Protein AF-A0A1Y1IM85-F1 (afdb_monomer_lite)

Structure (mmCIF, N/CA/C/O backbone):
data_AF-A0A1Y1IM85-F1
#
_entry.id   AF-A0A1Y1IM85-F1
#
loop_
_atom_site.group_PDB
_atom_site.id
_atom_site.type_symbol
_atom_site.label_atom_id
_atom_site.label_alt_id
_atom_site.label_comp_id
_atom_site.label_asym_id
_atom_site.label_entity_id
_atom_site.label_seq_id
_atom_site.pdbx_PDB_ins_code
_atom_site.Cartn_x
_atom_site.Cartn_y
_atom_site.Cartn_z
_atom_site.occupancy
_atom_site.B_iso_or_equiv
_atom_site.auth_seq_id
_atom_site.auth_comp_id
_atom_site.auth_asym_id
_atom_site.auth_atom_id
_atom_site.pdbx_PDB_model_num
ATOM 1 N N . MET A 1 1 ? -25.313 5.070 -5.204 1.00 42.84 1 MET A N 1
ATOM 2 C CA . MET A 1 1 ? -24.949 5.800 -6.437 1.00 42.84 1 MET A CA 1
ATOM 3 C C . MET A 1 1 ? -23.700 5.154 -7.010 1.00 42.84 1 MET A C 1
ATOM 5 O O . MET A 1 1 ? -22.659 5.187 -6.376 1.00 42.84 1 MET A O 1
ATOM 9 N N . SER A 1 2 ? -23.874 4.450 -8.128 1.00 48.97 2 SER A N 1
ATOM 10 C CA . SER A 1 2 ? -22.925 3.526 -8.758 1.00 48.97 2 SER A CA 1
ATOM 11 C C . SER A 1 2 ? -22.382 4.154 -10.032 1.00 48.97 2 SER A C 1
ATOM 13 O O . SER A 1 2 ? -23.129 4.255 -10.998 1.00 48.97 2 SER A O 1
ATOM 15 N N . TRP A 1 3 ? -21.125 4.589 -10.043 1.00 54.19 3 TRP A N 1
ATOM 16 C CA . TRP A 1 3 ? -20.459 5.080 -11.250 1.00 54.19 3 TRP A CA 1
ATOM 17 C C . TRP A 1 3 ? -18.999 4.626 -11.214 1.00 54.19 3 TRP A C 1
ATOM 19 O O . TRP A 1 3 ? -18.197 5.241 -10.533 1.00 54.19 3 TRP A O 1
ATOM 29 N N . PHE A 1 4 ? -18.698 3.495 -11.860 1.00 58.47 4 PHE A N 1
ATOM 30 C CA . PHE A 1 4 ? -17.568 3.286 -12.786 1.00 58.47 4 PHE A CA 1
ATOM 31 C C . PHE A 1 4 ? -17.537 1.817 -13.249 1.00 58.47 4 PHE A C 1
ATOM 33 O O . PHE A 1 4 ? -16.656 1.029 -12.924 1.00 58.47 4 PHE A O 1
ATOM 40 N N . LEU A 1 5 ? -18.526 1.458 -14.070 1.00 51.34 5 LEU A N 1
ATOM 41 C CA . LEU A 1 5 ? -18.443 0.325 -14.989 1.00 51.34 5 LEU A CA 1
ATOM 42 C C . LEU A 1 5 ? -17.774 0.820 -16.279 1.00 51.34 5 LEU A C 1
ATOM 44 O O . LEU A 1 5 ? -18.424 1.433 -17.125 1.00 51.34 5 LEU A O 1
ATOM 48 N N . ARG A 1 6 ? -16.474 0.558 -16.451 1.00 54.66 6 ARG A N 1
ATOM 49 C CA . ARG A 1 6 ? -15.808 0.662 -17.760 1.00 54.66 6 ARG A CA 1
ATOM 50 C C . ARG A 1 6 ? -15.185 -0.675 -18.157 1.00 54.66 6 ARG A C 1
ATOM 52 O O . ARG A 1 6 ? -14.112 -1.052 -17.710 1.00 54.66 6 ARG A O 1
ATOM 59 N N . LYS A 1 7 ? -15.972 -1.368 -18.984 1.00 48.50 7 LYS A N 1
ATOM 60 C CA . LYS A 1 7 ? -15.653 -2.260 -20.109 1.00 48.50 7 LYS A CA 1
ATOM 61 C C . LYS A 1 7 ? -14.217 -2.803 -20.183 1.00 48.50 7 LYS A C 1
ATOM 63 O O . LYS A 1 7 ? -13.293 -2.091 -20.563 1.00 48.50 7 LYS A O 1
ATOM 68 N N . LYS A 1 8 ? -14.101 -4.117 -19.955 1.00 50.12 8 LYS A N 1
ATOM 69 C CA . LYS A 1 8 ? -13.062 -4.976 -20.537 1.00 50.12 8 LYS A CA 1
ATOM 70 C C . LYS A 1 8 ? -13.237 -4.988 -22.056 1.00 50.12 8 LYS A C 1
ATOM 72 O O . LYS A 1 8 ? -14.301 -5.357 -22.543 1.00 50.12 8 LYS A O 1
ATOM 77 N N . THR A 1 9 ? -12.206 -4.582 -22.779 1.00 56.19 9 THR A N 1
ATOM 78 C CA . THR A 1 9 ? -12.022 -4.927 -24.188 1.00 56.19 9 THR A CA 1
ATOM 79 C C . THR A 1 9 ? -11.041 -6.084 -24.256 1.00 56.19 9 THR A C 1
ATOM 81 O O . THR A 1 9 ? -9.898 -5.958 -23.813 1.00 56.19 9 THR A O 1
ATOM 84 N N . ASP A 1 10 ? -11.518 -7.200 -24.790 1.00 51.81 10 ASP A N 1
ATOM 85 C CA . ASP A 1 10 ? -10.715 -8.335 -25.213 1.00 51.81 10 ASP A CA 1
ATOM 86 C C . ASP A 1 10 ? -9.750 -7.894 -26.321 1.00 51.81 10 ASP A C 1
ATOM 88 O O . ASP A 1 10 ? -10.174 -7.515 -27.412 1.00 51.81 10 ASP A O 1
ATOM 92 N N . CYS A 1 11 ? -8.445 -7.950 -26.055 1.00 44.31 11 CYS A N 1
ATOM 93 C CA . CYS A 1 11 ? -7.434 -7.926 -27.108 1.00 44.31 11 CYS A CA 1
ATOM 94 C C . CYS A 1 11 ? -6.998 -9.364 -27.376 1.00 44.31 11 CYS A C 1
ATOM 96 O O . CYS A 1 11 ? -6.128 -9.920 -26.704 1.00 44.31 11 CYS A O 1
ATOM 98 N N . SER A 1 12 ? -7.673 -9.957 -28.357 1.00 52.78 12 SER A N 1
ATOM 99 C CA . SER A 1 12 ? -7.358 -11.249 -28.945 1.00 52.78 12 SER A CA 1
ATOM 100 C C . SER A 1 12 ? -5.924 -11.325 -29.461 1.00 52.78 12 SER A C 1
ATOM 102 O O . SER A 1 12 ? -5.396 -10.414 -30.097 1.00 52.78 12 SER A O 1
ATOM 104 N N . ARG A 1 13 ? -5.347 -12.500 -29.208 1.00 51.59 13 ARG A N 1
ATOM 105 C CA . ARG A 1 13 ? -4.209 -13.104 -29.897 1.00 51.59 13 ARG A CA 1
ATOM 106 C C . ARG A 1 13 ? -4.278 -12.889 -31.410 1.00 51.59 13 ARG A C 1
ATOM 108 O O . ARG A 1 13 ? -5.206 -13.377 -32.043 1.00 51.59 13 ARG A O 1
ATOM 115 N N . THR A 1 14 ? -3.203 -12.354 -31.976 1.00 54.53 14 THR A N 1
ATOM 116 C CA . THR A 1 14 ? -2.736 -12.782 -33.301 1.00 54.53 14 THR A CA 1
ATOM 117 C C . THR A 1 14 ? -1.227 -12.588 -33.360 1.00 54.53 14 THR A C 1
ATOM 119 O O . THR A 1 14 ? -0.731 -11.467 -33.427 1.00 54.53 14 THR A O 1
ATOM 122 N N . LEU A 1 15 ? -0.501 -13.698 -33.241 1.00 60.44 15 LEU A N 1
ATOM 123 C CA . LEU A 1 15 ? 0.917 -13.780 -33.576 1.00 60.44 15 LEU A CA 1
ATOM 124 C C . LEU A 1 15 ? 1.047 -13.656 -35.104 1.00 60.44 15 LEU A C 1
ATOM 126 O O . LEU A 1 15 ? 0.252 -14.286 -35.806 1.00 60.44 15 LEU A O 1
ATOM 130 N N . PRO A 1 16 ? 2.014 -12.896 -35.640 1.00 64.81 16 PRO A N 1
ATOM 131 C CA . PRO A 1 16 ? 2.326 -12.971 -37.059 1.00 64.81 16 PRO A CA 1
ATOM 132 C C . PRO A 1 16 ? 2.997 -14.322 -37.374 1.00 64.81 16 PRO A C 1
ATOM 134 O O . PRO A 1 16 ? 3.794 -14.809 -36.565 1.00 64.81 16 PRO A O 1
ATOM 137 N N . PRO A 1 17 ? 2.688 -14.948 -38.522 1.00 56.56 17 PRO A N 1
ATOM 138 C CA . PRO A 1 17 ? 3.370 -16.157 -38.951 1.00 56.56 17 PRO A CA 1
ATOM 139 C C . PRO A 1 17 ? 4.831 -15.863 -39.303 1.00 56.56 17 PRO A C 1
ATOM 141 O O . PRO A 1 17 ? 5.173 -14.792 -39.809 1.00 56.56 17 PRO A O 1
ATOM 144 N N . ALA A 1 18 ? 5.674 -16.855 -39.025 1.00 49.91 18 ALA A N 1
ATOM 145 C CA . ALA A 1 18 ? 7.064 -16.924 -39.435 1.00 49.91 18 ALA A CA 1
ATOM 146 C C . ALA A 1 18 ? 7.181 -16.708 -40.950 1.00 49.91 18 ALA A C 1
ATOM 148 O O . ALA A 1 18 ? 6.586 -17.445 -41.738 1.00 49.91 18 ALA A O 1
ATOM 149 N N . SER A 1 19 ? 7.941 -15.688 -41.349 1.00 42.47 19 SER A N 1
ATOM 150 C CA . SER A 1 19 ? 8.352 -15.516 -42.735 1.00 42.47 19 SER A CA 1
ATOM 151 C C . SER A 1 19 ? 9.393 -16.579 -43.060 1.00 42.47 19 SER A C 1
ATOM 153 O O . SER A 1 19 ? 10.506 -16.559 -42.539 1.00 42.47 19 SER A O 1
ATOM 155 N N . SER A 1 20 ? 8.972 -17.503 -43.907 1.00 49.53 20 SER A N 1
ATOM 156 C CA . SER A 1 20 ? 9.768 -18.450 -44.669 1.00 49.53 20 SER A CA 1
ATOM 157 C C . SER A 1 20 ? 10.981 -17.800 -45.337 1.00 49.53 20 SER A C 1
ATOM 159 O O . SER A 1 20 ? 10.848 -16.799 -46.044 1.00 49.53 20 SER A O 1
ATOM 161 N N . ASP A 1 21 ? 12.134 -18.429 -45.135 1.00 50.25 21 ASP A N 1
ATOM 162 C CA . ASP A 1 21 ? 13.359 -18.240 -45.903 1.00 50.25 21 ASP A CA 1
ATOM 163 C C . ASP A 1 21 ? 13.101 -18.401 -47.413 1.00 50.25 21 ASP A C 1
ATOM 165 O O . ASP A 1 21 ? 12.400 -19.336 -47.815 1.00 50.25 21 ASP A O 1
ATOM 169 N N . PRO A 1 22 ? 13.682 -17.557 -48.280 1.00 61.69 22 PRO A N 1
ATOM 170 C CA . PRO A 1 22 ? 13.814 -17.878 -49.692 1.00 61.69 22 PRO A CA 1
ATOM 171 C C . PRO A 1 22 ? 15.100 -18.691 -49.937 1.00 61.69 22 PRO A C 1
ATOM 173 O O . PRO A 1 22 ? 16.195 -18.173 -49.706 1.00 61.69 22 PRO A O 1
ATOM 176 N N . PRO A 1 23 ? 15.027 -19.920 -50.481 1.00 56.72 23 PRO A N 1
ATOM 177 C CA . PRO A 1 23 ? 16.152 -20.519 -51.172 1.00 56.72 23 PRO A CA 1
ATOM 178 C C . PRO A 1 23 ? 16.107 -20.019 -52.619 1.00 56.72 23 PRO A C 1
ATOM 180 O O . PRO A 1 23 ? 15.366 -20.543 -53.445 1.00 56.72 23 PRO A O 1
ATOM 183 N N . CYS A 1 24 ? 16.874 -18.978 -52.928 1.00 43.56 24 CYS A N 1
ATOM 184 C CA . CYS A 1 24 ? 17.134 -18.597 -54.315 1.00 43.56 24 CYS A CA 1
ATOM 185 C C . CYS A 1 24 ? 18.606 -18.836 -54.630 1.00 43.56 24 CYS A C 1
ATOM 187 O O . CYS A 1 24 ? 19.400 -17.907 -54.769 1.00 43.56 24 CYS A O 1
ATOM 189 N N . ASP A 1 25 ? 18.930 -20.119 -54.787 1.00 49.38 25 ASP A N 1
ATOM 190 C CA . ASP A 1 25 ? 19.890 -20.542 -55.796 1.00 49.38 25 ASP A CA 1
ATOM 191 C C . ASP A 1 25 ? 19.390 -20.026 -57.151 1.00 49.38 25 ASP A C 1
ATOM 193 O O . ASP A 1 25 ? 18.432 -20.523 -57.740 1.00 49.38 25 ASP A O 1
ATOM 197 N N . SER A 1 26 ? 20.012 -18.966 -57.643 1.00 49.47 26 SER A N 1
ATOM 198 C CA . SER A 1 26 ? 19.919 -18.570 -59.043 1.00 49.47 26 SER A CA 1
ATOM 199 C C . SER A 1 26 ? 21.335 -18.369 -59.530 1.00 49.47 26 SER A C 1
ATOM 201 O O . SER A 1 26 ? 21.894 -17.274 -59.511 1.00 49.47 26 SER A O 1
ATOM 203 N N . ALA A 1 27 ? 21.923 -19.503 -59.908 1.00 49.72 27 ALA A N 1
ATOM 204 C CA . ALA A 1 27 ? 23.104 -19.571 -60.738 1.00 49.72 27 ALA A CA 1
ATOM 205 C C . ALA A 1 27 ? 22.927 -18.615 -61.925 1.00 49.72 27 ALA A C 1
ATOM 207 O O . ALA A 1 27 ? 21.989 -18.744 -62.715 1.00 49.72 27 ALA A O 1
ATOM 208 N N . ALA A 1 28 ? 23.819 -17.634 -62.022 1.00 53.06 28 ALA A N 1
ATOM 209 C CA . ALA A 1 28 ? 23.912 -16.784 -63.193 1.00 53.06 28 ALA A CA 1
ATOM 210 C C . ALA A 1 28 ? 24.182 -17.666 -64.430 1.00 53.06 28 ALA A C 1
ATOM 212 O O . ALA A 1 28 ? 25.053 -18.540 -64.369 1.00 53.06 28 ALA A O 1
ATOM 213 N N . PRO A 1 29 ? 23.464 -17.473 -65.549 1.00 58.28 29 PRO A N 1
ATOM 214 C CA . PRO A 1 29 ? 23.736 -18.212 -66.769 1.00 58.28 29 PRO A CA 1
ATOM 215 C C . PRO A 1 29 ? 25.118 -17.826 -67.307 1.00 58.28 29 PRO A C 1
ATOM 217 O O . PRO A 1 29 ? 25.398 -16.662 -67.596 1.00 58.28 29 PRO A O 1
ATOM 220 N N . ILE A 1 30 ? 25.981 -18.833 -67.431 1.00 63.72 30 ILE A N 1
ATOM 221 C CA . ILE A 1 30 ? 27.244 -18.779 -68.168 1.00 63.72 30 ILE A CA 1
ATOM 222 C C . ILE A 1 30 ? 26.912 -18.384 -69.620 1.00 63.72 30 ILE A C 1
ATOM 224 O O . ILE A 1 30 ? 26.096 -19.069 -70.245 1.00 63.72 30 ILE A O 1
ATOM 228 N N . PRO A 1 31 ? 27.493 -17.310 -70.184 1.00 67.25 31 PRO A N 1
ATOM 229 C CA . PRO A 1 31 ? 27.285 -16.989 -71.590 1.00 67.25 31 PRO A CA 1
ATOM 230 C C . PRO A 1 31 ? 27.950 -18.056 -72.484 1.00 67.25 31 PRO A C 1
ATOM 232 O O . PRO A 1 31 ? 29.047 -18.522 -72.165 1.00 67.25 31 PRO A O 1
ATOM 235 N N . PRO A 1 32 ? 27.319 -18.460 -73.603 1.00 70.94 32 PRO A N 1
ATOM 236 C CA . PRO A 1 32 ? 27.896 -19.435 -74.524 1.00 70.94 32 PRO A CA 1
ATOM 237 C C . PRO A 1 32 ? 29.140 -18.866 -75.232 1.00 70.94 32 PRO A C 1
ATOM 239 O O . PRO A 1 32 ? 29.212 -17.658 -75.473 1.00 70.94 32 PRO A O 1
ATOM 242 N N . PRO A 1 33 ? 30.112 -19.712 -75.623 1.00 52.12 33 PRO A N 1
ATOM 243 C CA . PRO A 1 33 ? 31.226 -19.273 -76.450 1.00 52.12 33 PRO A CA 1
ATOM 244 C C . PRO A 1 33 ? 30.705 -18.904 -77.843 1.00 52.12 33 PRO A C 1
ATOM 246 O O . PRO A 1 33 ? 30.133 -19.735 -78.551 1.00 52.12 33 PRO A O 1
ATOM 249 N N . LEU A 1 34 ? 30.912 -17.652 -78.251 1.00 45.09 34 LEU A N 1
ATOM 250 C CA . LEU A 1 34 ? 30.695 -17.222 -79.628 1.00 45.09 34 LEU A CA 1
ATOM 251 C C . LEU A 1 34 ? 31.723 -17.918 -80.531 1.00 45.09 34 LEU A C 1
ATOM 253 O O . LEU A 1 34 ? 32.867 -17.488 -80.656 1.00 45.09 34 LEU A O 1
ATOM 257 N N . SER A 1 35 ? 31.293 -19.012 -81.158 1.00 53.62 35 SER A N 1
ATOM 258 C CA . SER A 1 35 ? 31.874 -19.520 -82.398 1.00 53.62 35 SER A CA 1
ATOM 259 C C . SER A 1 35 ? 31.542 -18.526 -83.507 1.00 53.62 35 SER A C 1
ATOM 261 O O . SER A 1 35 ? 30.410 -18.488 -83.986 1.00 53.62 35 SER A O 1
ATOM 263 N N . ILE A 1 36 ? 32.517 -17.710 -83.904 1.00 47.03 36 ILE A N 1
ATOM 264 C CA . ILE A 1 36 ? 32.443 -16.938 -85.144 1.00 47.03 36 ILE A CA 1
ATOM 265 C C . ILE A 1 36 ? 33.391 -17.596 -86.138 1.00 47.03 36 ILE A C 1
ATOM 267 O O . ILE A 1 36 ? 34.598 -17.701 -85.928 1.00 47.03 36 ILE A O 1
ATOM 271 N N . GLN A 1 37 ? 32.758 -18.102 -87.190 1.00 45.25 37 GLN A N 1
ATOM 272 C CA . GLN A 1 37 ? 33.338 -18.715 -88.369 1.00 45.25 37 GLN A CA 1
ATOM 273 C C . GLN A 1 37 ? 34.416 -17.823 -88.983 1.00 45.25 37 GLN A C 1
ATOM 275 O O . GLN A 1 37 ? 34.209 -16.630 -89.191 1.00 45.25 37 GLN A O 1
ATOM 280 N N . ALA A 1 38 ? 35.543 -18.443 -89.324 1.00 53.88 38 ALA A N 1
ATOM 281 C CA . ALA A 1 38 ? 36.524 -17.882 -90.234 1.00 53.88 38 ALA A CA 1
ATOM 282 C C . ALA A 1 38 ? 35.911 -17.759 -91.645 1.00 53.88 38 ALA A C 1
ATOM 284 O O . ALA A 1 38 ? 35.522 -18.785 -92.213 1.00 53.88 38 ALA A O 1
ATOM 285 N N . PRO A 1 39 ? 35.853 -16.560 -92.249 1.00 50.69 39 PRO A N 1
ATOM 286 C CA . PRO A 1 39 ? 35.683 -16.427 -93.684 1.00 50.69 39 PRO A CA 1
ATOM 287 C C . PRO A 1 39 ? 37.040 -16.677 -94.343 1.00 50.69 39 PRO A C 1
ATOM 289 O O . PRO A 1 39 ? 38.013 -15.953 -94.133 1.00 50.69 39 PRO A O 1
ATOM 292 N N . SER A 1 40 ? 37.096 -17.750 -95.121 1.00 56.03 40 SER A N 1
ATOM 293 C CA . SER A 1 40 ? 38.171 -18.034 -96.059 1.00 56.03 40 SER A CA 1
ATOM 294 C C . SER A 1 40 ? 37.855 -17.316 -97.368 1.00 56.03 40 SER A C 1
ATOM 296 O O . SER A 1 40 ? 37.069 -17.808 -98.168 1.00 56.03 40 SER A O 1
ATOM 298 N N . GLU A 1 41 ? 38.483 -16.164 -97.595 1.00 48.81 41 GLU A N 1
ATOM 299 C CA . GLU A 1 41 ? 38.607 -15.581 -98.932 1.00 48.81 41 GLU A CA 1
ATOM 300 C C . GLU A 1 41 ? 40.067 -15.174 -99.187 1.00 48.81 41 GLU A C 1
ATOM 302 O O . GLU A 1 41 ? 40.696 -14.541 -98.333 1.00 48.81 41 GLU A O 1
ATOM 307 N N . PRO A 1 42 ? 40.647 -15.555 -100.340 1.00 51.06 42 PRO A N 1
ATOM 308 C CA . PRO A 1 42 ? 42.006 -15.190 -100.700 1.00 51.06 42 PRO A CA 1
ATOM 309 C C . PRO A 1 42 ? 42.023 -13.744 -101.204 1.00 51.06 42 PRO A C 1
ATOM 311 O O . PRO A 1 42 ? 41.688 -13.470 -102.355 1.00 51.06 42 PRO A O 1
ATOM 314 N N . ILE A 1 43 ? 42.439 -12.808 -100.350 1.00 48.19 43 ILE A N 1
ATOM 315 C CA . ILE A 1 43 ? 42.716 -11.441 -100.795 1.00 48.19 43 ILE A CA 1
ATOM 316 C C . ILE A 1 43 ? 44.022 -11.451 -101.589 1.00 48.19 43 ILE A C 1
ATOM 318 O O . ILE A 1 43 ? 45.114 -11.713 -101.087 1.00 48.19 43 ILE A O 1
ATOM 322 N N . THR A 1 44 ? 43.853 -11.174 -102.873 1.00 47.56 44 THR A N 1
ATOM 323 C CA . THR A 1 44 ? 44.865 -10.922 -103.887 1.00 47.56 44 THR A CA 1
ATOM 324 C C . THR A 1 44 ? 45.894 -9.882 -103.440 1.00 47.56 44 THR A C 1
ATOM 326 O O . THR A 1 44 ? 45.559 -8.730 -103.172 1.00 47.56 44 THR A O 1
ATOM 329 N N . LEU A 1 45 ? 47.164 -10.292 -103.447 1.00 52.12 45 LEU A N 1
ATOM 330 C CA . LEU A 1 45 ? 48.345 -9.430 -103.457 1.00 52.12 45 LEU A CA 1
ATOM 331 C C . LEU A 1 45 ? 48.336 -8.564 -104.726 1.00 52.12 45 LEU A C 1
ATOM 333 O O . LEU A 1 45 ? 48.763 -9.002 -105.792 1.00 52.12 45 LEU A O 1
ATOM 337 N N . ALA A 1 46 ? 47.864 -7.328 -104.609 1.00 49.34 46 ALA A N 1
ATOM 338 C CA . ALA A 1 46 ? 48.102 -6.285 -105.597 1.00 49.34 46 ALA A CA 1
ATOM 339 C C . ALA A 1 46 ? 48.206 -4.926 -104.892 1.00 49.34 46 ALA A C 1
ATOM 341 O O . ALA A 1 46 ? 47.371 -4.589 -104.061 1.00 49.34 46 ALA A O 1
ATOM 342 N N . ASN A 1 47 ? 49.225 -4.153 -105.276 1.00 52.47 47 ASN A N 1
ATOM 343 C CA . ASN A 1 47 ? 49.519 -2.768 -104.881 1.00 52.47 47 ASN A CA 1
ATOM 344 C C . ASN A 1 47 ? 50.267 -2.532 -103.561 1.00 52.47 47 ASN A C 1
ATOM 346 O O . ASN A 1 47 ? 49.820 -1.812 -102.677 1.00 52.47 47 ASN A O 1
ATOM 350 N N . ALA A 1 48 ? 51.520 -2.989 -103.519 1.00 50.28 48 ALA A N 1
ATOM 351 C CA . ALA A 1 48 ? 52.565 -2.283 -102.784 1.00 50.28 48 ALA A CA 1
ATOM 352 C C . ALA A 1 48 ? 53.134 -1.165 -103.675 1.00 50.28 48 ALA A C 1
ATOM 354 O O . ALA A 1 48 ? 53.973 -1.443 -104.532 1.00 50.28 48 ALA A O 1
ATOM 355 N N . ARG A 1 49 ? 52.639 0.071 -103.504 1.00 54.62 49 ARG A N 1
ATOM 356 C CA . ARG A 1 49 ? 53.310 1.349 -103.845 1.00 54.62 49 ARG A CA 1
ATOM 357 C C . ARG A 1 49 ? 52.423 2.550 -103.452 1.00 54.62 49 ARG A C 1
ATOM 359 O O . ARG A 1 49 ? 51.899 3.253 -104.306 1.00 54.62 49 ARG A O 1
ATOM 366 N N . SER A 1 50 ? 52.299 2.812 -102.152 1.00 50.44 50 SER A N 1
ATOM 367 C CA . SER A 1 50 ? 52.087 4.165 -101.609 1.00 50.44 50 SER A CA 1
ATOM 368 C C . SER A 1 50 ? 52.927 4.276 -100.329 1.00 50.44 50 SER A C 1
ATOM 370 O O . SER A 1 50 ? 52.924 3.391 -99.485 1.00 50.44 50 SER A O 1
ATOM 372 N N . CYS A 1 51 ? 53.993 5.066 -100.414 1.00 47.91 51 CYS A N 1
ATOM 373 C CA . CYS A 1 51 ? 54.128 6.371 -99.767 1.00 47.91 51 CYS A CA 1
ATOM 374 C C . CYS A 1 51 ? 54.415 6.246 -98.260 1.00 47.91 51 CYS A C 1
ATOM 376 O O . CYS A 1 51 ? 53.533 5.989 -97.452 1.00 47.91 51 CYS A O 1
ATOM 378 N N . ALA A 1 52 ? 55.680 6.446 -97.880 1.00 50.50 52 ALA A N 1
ATOM 379 C CA . ALA A 1 52 ? 56.167 6.347 -96.501 1.00 50.50 52 ALA A CA 1
ATOM 380 C C . ALA A 1 52 ? 55.496 7.334 -95.513 1.00 50.50 52 ALA A C 1
ATOM 382 O O . ALA A 1 52 ? 55.662 7.181 -94.306 1.00 50.50 52 ALA A O 1
ATOM 383 N N . CYS A 1 53 ? 54.709 8.301 -95.998 1.00 50.16 53 CYS A N 1
ATOM 384 C CA . CYS A 1 53 ? 54.082 9.351 -95.192 1.00 50.16 53 CYS A CA 1
ATOM 385 C C . CYS A 1 53 ? 52.763 8.941 -94.502 1.00 50.16 53 CYS A C 1
ATOM 387 O O . CYS A 1 53 ? 52.441 9.513 -93.465 1.00 50.16 53 CYS A O 1
ATOM 389 N N . ASP A 1 54 ? 52.029 7.937 -94.997 1.00 50.81 54 ASP A N 1
ATOM 390 C CA . ASP A 1 54 ? 50.767 7.496 -94.362 1.00 50.81 54 ASP A CA 1
ATOM 391 C C . ASP A 1 54 ? 51.027 6.671 -93.083 1.00 50.81 54 ASP A C 1
ATOM 393 O O . ASP A 1 54 ? 50.287 6.745 -92.103 1.00 50.81 54 ASP A O 1
ATOM 397 N N . SER A 1 55 ? 52.170 5.978 -93.034 1.00 56.91 55 SER A N 1
ATOM 398 C CA . SER A 1 55 ? 52.589 5.165 -91.884 1.00 56.91 55 SER A CA 1
ATOM 399 C C . SER A 1 55 ? 52.983 5.973 -90.638 1.00 56.91 55 SER A C 1
ATOM 401 O O . SER A 1 55 ? 53.017 5.429 -89.536 1.00 56.91 55 SER A O 1
ATOM 403 N N . GLU A 1 56 ? 53.288 7.266 -90.782 1.00 57.75 56 GLU A N 1
ATOM 404 C CA . GLU A 1 56 ? 53.611 8.151 -89.653 1.00 57.75 56 GLU A CA 1
ATOM 405 C C . GLU A 1 56 ? 52.344 8.743 -89.017 1.00 57.75 56 GLU A C 1
ATOM 407 O O . GLU A 1 56 ? 52.266 8.856 -87.793 1.00 57.75 56 GLU A O 1
ATOM 412 N N . ALA A 1 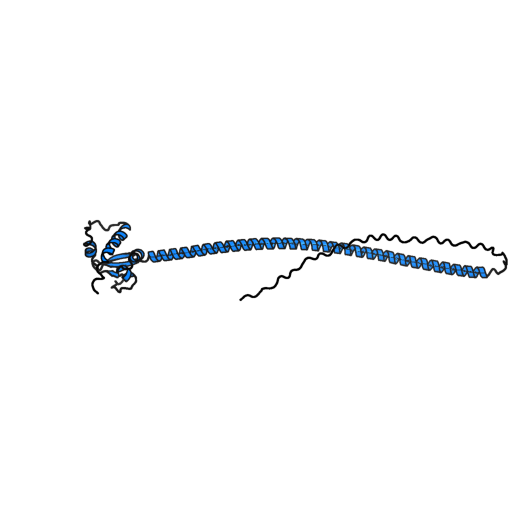57 ? 51.322 9.050 -89.823 1.00 62.44 57 ALA A N 1
ATOM 413 C CA . ALA A 1 57 ? 50.036 9.556 -89.343 1.00 62.44 57 ALA A CA 1
ATOM 414 C C . ALA A 1 57 ? 49.218 8.477 -88.609 1.00 62.44 57 ALA A C 1
ATOM 416 O O . ALA A 1 57 ? 48.636 8.765 -87.562 1.00 62.44 57 ALA A O 1
ATOM 417 N N . GLU A 1 58 ? 49.222 7.232 -89.100 1.00 65.62 58 GLU A N 1
ATOM 418 C CA . GLU A 1 58 ? 48.584 6.092 -88.422 1.00 65.62 58 GLU A CA 1
ATOM 419 C C . GLU A 1 58 ? 49.277 5.762 -87.092 1.00 65.62 58 GLU A C 1
ATOM 421 O O . GLU A 1 58 ? 48.609 5.624 -86.067 1.00 65.62 58 GLU A O 1
ATOM 426 N N . ARG A 1 59 ? 50.619 5.766 -87.052 1.00 65.88 59 ARG A N 1
ATOM 427 C CA . ARG A 1 59 ? 51.381 5.606 -85.799 1.00 65.88 59 ARG A CA 1
ATOM 428 C C . ARG A 1 59 ? 51.097 6.727 -84.797 1.00 65.88 59 ARG A C 1
ATOM 430 O O . ARG A 1 59 ? 50.941 6.447 -83.612 1.00 65.88 59 ARG A O 1
ATOM 437 N N . ALA A 1 60 ? 50.971 7.974 -85.254 1.00 71.62 60 ALA A N 1
ATOM 438 C CA . ALA A 1 60 ? 50.604 9.100 -84.395 1.00 71.62 60 ALA A CA 1
ATOM 439 C C . ALA A 1 60 ? 49.151 9.013 -83.879 1.00 71.62 60 ALA A C 1
ATOM 441 O O . ALA A 1 60 ? 48.860 9.478 -82.775 1.00 71.62 60 ALA A O 1
ATOM 442 N N . GLY A 1 61 ? 48.232 8.426 -84.654 1.00 74.88 61 GLY A N 1
ATOM 443 C CA . GLY A 1 61 ? 46.863 8.122 -84.225 1.00 74.88 61 GLY A CA 1
ATOM 444 C C . GLY A 1 61 ? 46.823 7.035 -83.151 1.00 74.88 61 GLY A C 1
ATOM 445 O O . GLY A 1 61 ? 46.229 7.236 -82.092 1.00 74.88 61 GLY A O 1
ATOM 446 N N . GLU A 1 62 ? 47.540 5.933 -83.374 1.00 80.44 62 GLU A N 1
ATOM 447 C CA . GLU A 1 62 ? 47.669 4.848 -82.401 1.00 80.44 62 GLU A CA 1
ATOM 448 C C . GLU A 1 62 ? 48.356 5.288 -81.105 1.00 80.44 62 GLU A C 1
ATOM 450 O O . GLU A 1 62 ? 47.996 4.825 -80.025 1.00 80.44 62 GLU A O 1
ATOM 455 N N . GLU A 1 63 ? 49.365 6.160 -81.175 1.00 82.44 63 GLU A N 1
ATOM 456 C CA . GLU A 1 63 ? 50.010 6.696 -79.975 1.00 82.44 63 GLU A CA 1
ATOM 457 C C . GLU A 1 63 ? 49.046 7.550 -79.149 1.00 82.44 63 GLU A C 1
ATOM 459 O O . GLU A 1 63 ? 48.998 7.381 -77.931 1.00 82.44 63 GLU A O 1
ATOM 464 N N . LYS A 1 64 ? 48.221 8.387 -79.793 1.00 85.94 64 LYS A N 1
ATOM 465 C CA . LYS A 1 64 ? 47.181 9.178 -79.111 1.00 85.94 64 LYS A CA 1
ATOM 466 C C . LYS A 1 64 ? 46.110 8.299 -78.471 1.00 85.94 64 LYS A C 1
ATOM 468 O O . LYS A 1 64 ? 45.658 8.582 -77.361 1.00 85.94 64 LYS A O 1
ATOM 473 N N . GLU A 1 65 ? 45.722 7.221 -79.142 1.00 90.12 65 GLU A N 1
ATOM 474 C CA . GLU A 1 65 ? 44.780 6.245 -78.598 1.00 90.12 65 GLU A CA 1
ATOM 475 C C . GLU A 1 65 ? 45.389 5.485 -77.412 1.00 90.12 65 GLU A C 1
ATOM 477 O O . GLU A 1 65 ? 44.766 5.375 -76.356 1.00 90.12 65 GLU A O 1
ATOM 482 N N . LYS A 1 66 ? 46.652 5.054 -77.518 1.00 89.88 66 LYS A N 1
ATOM 483 C CA . LYS A 1 66 ? 47.392 4.415 -76.417 1.00 89.88 66 LYS A CA 1
ATOM 484 C C . LYS A 1 66 ? 47.545 5.356 -75.220 1.00 89.88 66 LYS A C 1
ATOM 486 O O . LYS A 1 66 ? 47.413 4.899 -74.084 1.00 89.88 66 LYS A O 1
ATOM 491 N N . THR A 1 67 ? 47.792 6.651 -75.430 1.00 90.88 67 THR A N 1
ATOM 492 C CA . THR A 1 67 ? 47.839 7.630 -74.331 1.00 90.88 67 THR A CA 1
ATOM 493 C C . THR A 1 67 ? 46.463 7.855 -73.710 1.00 90.88 67 THR A C 1
ATOM 495 O O . THR A 1 67 ? 46.353 7.835 -72.488 1.00 90.88 67 THR A O 1
ATOM 498 N N . ALA A 1 68 ? 45.403 7.965 -74.517 1.00 91.44 68 ALA A N 1
ATOM 499 C CA . ALA A 1 68 ? 44.036 8.123 -74.017 1.00 91.44 68 ALA A CA 1
ATOM 500 C C . ALA A 1 68 ? 43.569 6.900 -73.206 1.00 91.44 68 ALA A C 1
ATOM 502 O O . ALA A 1 68 ? 42.944 7.048 -72.154 1.00 91.44 68 ALA A O 1
ATOM 503 N N . LEU A 1 69 ? 43.922 5.689 -73.647 1.00 93.25 69 LEU A N 1
ATOM 504 C CA . LEU A 1 69 ? 43.652 4.452 -72.913 1.00 93.25 69 LEU A CA 1
ATOM 505 C C . LEU A 1 69 ? 44.400 4.406 -71.576 1.00 93.25 69 LEU A C 1
ATOM 507 O O . LEU A 1 69 ? 43.802 4.041 -70.566 1.00 93.25 69 LEU A O 1
ATOM 511 N N . ARG A 1 70 ? 45.675 4.819 -71.535 1.00 92.62 70 ARG A N 1
ATOM 512 C CA . ARG A 1 70 ? 46.438 4.907 -70.276 1.00 92.62 70 ARG A CA 1
ATOM 513 C C . ARG A 1 70 ? 45.800 5.893 -69.299 1.00 92.62 70 ARG A C 1
ATOM 515 O O . ARG A 1 70 ? 45.597 5.546 -68.141 1.00 92.62 70 ARG A O 1
ATOM 522 N N . GLU A 1 71 ? 45.411 7.078 -69.768 1.00 94.94 71 GLU A N 1
ATOM 523 C CA . GLU A 1 71 ? 44.730 8.073 -68.931 1.00 94.94 71 GLU A CA 1
ATOM 524 C C . GLU A 1 71 ? 43.395 7.562 -68.369 1.00 94.94 71 GLU A C 1
ATOM 526 O O . GLU A 1 71 ? 43.055 7.844 -67.217 1.00 94.94 71 GLU A O 1
ATOM 531 N N . LEU A 1 72 ? 42.627 6.808 -69.163 1.00 95.19 72 LEU A N 1
ATOM 532 C CA . LEU A 1 72 ? 41.381 6.185 -68.713 1.00 95.19 72 LEU A CA 1
ATOM 533 C C . LEU A 1 72 ? 41.631 5.112 -67.649 1.00 95.19 72 LEU A C 1
ATOM 535 O O . LEU A 1 72 ? 40.926 5.095 -66.640 1.00 95.19 72 LEU A O 1
ATOM 539 N N . VAL A 1 73 ? 42.641 4.258 -67.838 1.00 95.62 73 VAL A N 1
ATOM 540 C CA . VAL A 1 73 ? 43.022 3.239 -66.847 1.00 95.62 73 VAL A CA 1
ATOM 541 C C . VAL A 1 73 ? 43.422 3.898 -65.530 1.00 95.62 73 VAL A C 1
ATOM 543 O O . VAL A 1 73 ? 42.876 3.538 -64.490 1.00 95.62 73 VAL A O 1
ATOM 546 N N . GLU A 1 74 ? 44.265 4.931 -65.559 1.00 96.19 74 GLU A N 1
ATOM 547 C CA . GLU A 1 74 ? 44.651 5.633 -64.332 1.00 96.19 74 GLU A CA 1
ATOM 548 C C . GLU A 1 74 ? 43.460 6.313 -63.633 1.00 96.19 74 GLU A C 1
ATOM 550 O O . GLU A 1 74 ? 43.407 6.387 -62.405 1.00 96.19 74 GLU A O 1
ATOM 555 N N . LYS A 1 75 ? 42.490 6.858 -64.383 1.00 96.31 75 LYS A N 1
ATOM 556 C CA . LYS A 1 75 ? 41.261 7.420 -63.791 1.00 96.31 75 LYS A CA 1
ATOM 557 C C . LYS A 1 75 ? 40.442 6.337 -63.094 1.00 96.31 75 LYS A C 1
ATOM 559 O O . LYS A 1 75 ? 40.028 6.543 -61.954 1.00 96.31 75 LYS A O 1
ATOM 564 N N . LEU A 1 76 ? 40.262 5.186 -63.739 1.00 95.69 76 LEU A N 1
ATOM 565 C CA . LEU A 1 76 ? 39.545 4.049 -63.160 1.00 95.69 76 LEU A CA 1
ATOM 566 C C . LEU A 1 76 ? 40.256 3.486 -61.925 1.00 95.69 76 LEU A C 1
ATOM 568 O O . LEU A 1 76 ? 39.593 3.114 -60.960 1.00 95.69 76 LEU A O 1
ATOM 572 N N . GLU A 1 77 ? 41.588 3.458 -61.911 1.00 96.50 77 GLU A N 1
ATOM 573 C CA . GLU A 1 77 ? 42.368 3.044 -60.740 1.00 96.50 77 GLU A CA 1
ATOM 574 C C . GLU A 1 77 ? 42.180 4.008 -59.564 1.00 96.50 77 GLU A C 1
ATOM 576 O O . GLU A 1 77 ? 41.865 3.564 -58.458 1.00 96.50 77 GLU A O 1
ATOM 581 N N . ARG A 1 78 ? 42.242 5.326 -59.803 1.00 96.25 78 ARG A N 1
ATOM 582 C CA . ARG A 1 78 ? 41.958 6.343 -58.772 1.00 96.25 78 ARG A CA 1
ATOM 583 C C . ARG A 1 78 ? 40.528 6.242 -58.242 1.00 96.25 78 ARG A C 1
ATOM 585 O O . ARG A 1 78 ? 40.296 6.362 -57.038 1.00 96.25 78 ARG A O 1
ATOM 592 N N . GLU A 1 79 ? 39.550 6.020 -59.117 1.00 96.44 79 GLU A N 1
ATOM 593 C CA . GLU A 1 79 ? 38.158 5.821 -58.705 1.00 96.44 79 GLU A CA 1
ATOM 594 C C . GLU A 1 79 ? 37.979 4.532 -57.909 1.00 96.44 79 GLU A C 1
ATOM 596 O O . GLU A 1 79 ? 37.298 4.536 -56.882 1.00 96.44 79 GLU A O 1
ATOM 601 N N . LYS A 1 80 ? 38.636 3.445 -58.318 1.00 96.56 80 LYS A N 1
ATOM 602 C CA . LYS A 1 80 ? 38.643 2.182 -57.582 1.00 96.56 80 LYS A CA 1
ATOM 603 C C . LYS A 1 80 ? 39.230 2.370 -56.187 1.00 96.56 80 LYS A C 1
ATOM 605 O O . LYS A 1 80 ? 38.606 1.930 -55.227 1.00 96.56 80 LYS A O 1
ATOM 610 N N . GLU A 1 81 ? 40.364 3.050 -56.046 1.00 96.62 81 GLU A N 1
ATOM 611 C CA . GLU A 1 81 ? 40.965 3.366 -54.741 1.00 96.62 81 GLU A CA 1
ATOM 612 C C . GLU A 1 81 ? 40.053 4.246 -53.876 1.00 96.62 81 GLU A C 1
ATOM 614 O O . GLU A 1 81 ? 39.878 4.020 -52.673 1.00 96.62 81 GLU A O 1
ATOM 619 N N . ARG A 1 82 ? 39.388 5.231 -54.484 1.00 97.00 82 ARG A N 1
ATOM 620 C CA . ARG A 1 82 ? 38.401 6.061 -53.786 1.00 97.00 82 ARG A CA 1
ATOM 621 C C . ARG A 1 82 ? 37.197 5.240 -53.319 1.00 97.00 82 ARG A C 1
ATOM 623 O O . ARG A 1 82 ? 36.691 5.442 -52.217 1.00 97.00 82 ARG A O 1
ATOM 630 N N . LEU A 1 83 ? 36.717 4.309 -54.137 1.00 96.19 83 LEU A N 1
ATOM 631 C CA . LEU A 1 83 ? 35.602 3.439 -53.777 1.00 96.19 83 LEU A CA 1
ATOM 632 C C . LEU A 1 83 ? 36.004 2.423 -52.706 1.00 96.19 83 LEU A C 1
ATOM 634 O O . LEU A 1 83 ? 35.239 2.216 -51.768 1.00 96.19 83 LEU A O 1
ATOM 638 N N . THR A 1 84 ? 37.196 1.829 -52.779 1.00 96.62 84 THR A N 1
ATOM 639 C CA . THR A 1 84 ? 37.669 0.876 -51.762 1.00 96.62 84 THR A CA 1
ATOM 640 C C . THR A 1 84 ? 37.859 1.550 -50.407 1.00 96.62 84 THR A C 1
ATOM 642 O O . THR A 1 84 ? 37.420 1.003 -49.395 1.00 96.62 84 THR A O 1
ATOM 645 N N . THR A 1 85 ? 38.421 2.761 -50.372 1.00 96.62 85 THR A N 1
ATOM 646 C CA . THR A 1 85 ? 38.554 3.552 -49.136 1.00 96.62 85 THR A CA 1
ATOM 647 C C . THR A 1 85 ? 37.193 3.952 -48.560 1.00 96.62 85 THR A C 1
ATOM 649 O O . THR A 1 85 ? 36.960 3.776 -47.363 1.00 96.62 85 THR A O 1
ATOM 652 N N . ASN A 1 86 ? 36.245 4.390 -49.395 1.00 97.12 86 ASN A N 1
ATOM 653 C CA . ASN A 1 86 ? 34.878 4.696 -48.957 1.00 97.12 86 ASN A CA 1
ATOM 654 C C . ASN A 1 86 ? 34.125 3.455 -48.446 1.00 97.12 86 ASN A C 1
ATOM 656 O O . ASN A 1 86 ? 33.425 3.522 -47.433 1.00 97.12 86 ASN A O 1
ATOM 660 N N . LEU A 1 87 ? 34.274 2.305 -49.108 1.00 97.12 87 LEU A N 1
ATOM 661 C CA . LEU A 1 87 ? 33.688 1.040 -48.657 1.00 97.12 87 LEU A CA 1
ATOM 662 C C . LEU A 1 87 ? 34.297 0.581 -47.328 1.00 97.12 87 LEU A C 1
ATOM 664 O O . LEU A 1 87 ? 33.574 0.128 -46.444 1.00 97.12 87 LEU A O 1
ATOM 668 N N . ALA A 1 88 ? 35.609 0.733 -47.146 1.00 96.69 88 ALA A N 1
ATOM 669 C CA . ALA A 1 88 ? 36.256 0.448 -45.869 1.00 96.69 88 ALA A CA 1
A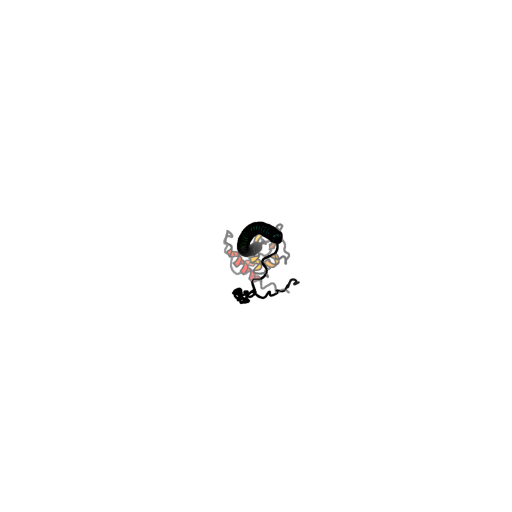TOM 670 C C . ALA A 1 88 ? 35.738 1.377 -44.756 1.00 96.69 88 ALA A C 1
ATOM 672 O O . ALA A 1 88 ? 35.372 0.905 -43.679 1.00 96.69 88 ALA A O 1
ATOM 673 N N . ALA A 1 89 ? 35.619 2.679 -45.032 1.00 96.69 89 ALA A N 1
ATOM 674 C CA . ALA A 1 89 ? 35.111 3.659 -44.075 1.00 96.69 89 ALA A CA 1
ATOM 675 C C . ALA A 1 89 ? 33.643 3.403 -43.688 1.00 96.69 89 ALA A C 1
ATOM 677 O O . ALA A 1 89 ? 33.284 3.484 -42.513 1.00 96.69 89 ALA A O 1
ATOM 678 N N . THR A 1 90 ? 32.786 3.064 -44.653 1.00 96.69 90 THR A N 1
ATOM 679 C CA . THR A 1 90 ? 31.374 2.732 -44.391 1.00 96.69 90 THR A CA 1
ATOM 680 C C . THR A 1 90 ? 31.230 1.429 -43.611 1.00 96.69 90 THR A C 1
ATOM 682 O O . THR A 1 90 ? 30.463 1.391 -42.653 1.00 96.69 90 THR A O 1
ATOM 685 N N . ARG A 1 91 ? 32.018 0.393 -43.927 1.00 97.81 91 ARG A N 1
ATOM 686 C CA . ARG A 1 91 ? 32.067 -0.849 -43.133 1.00 97.81 91 ARG A CA 1
ATOM 687 C C . ARG A 1 91 ? 32.490 -0.590 -41.690 1.00 97.81 91 ARG A C 1
ATOM 689 O O . ARG A 1 91 ? 31.847 -1.096 -40.775 1.00 97.81 91 ARG A O 1
ATOM 696 N N . ALA A 1 92 ? 33.516 0.235 -41.481 1.00 96.94 92 ALA A N 1
ATOM 697 C CA . ALA A 1 92 ? 33.949 0.619 -40.141 1.00 96.94 92 ALA A CA 1
ATOM 698 C C . ALA A 1 92 ? 32.824 1.341 -39.377 1.00 96.94 92 ALA A C 1
ATOM 700 O O . ALA A 1 92 ? 32.514 0.968 -38.247 1.00 96.94 92 ALA A O 1
ATOM 701 N N . ARG A 1 93 ? 32.133 2.300 -40.007 1.00 97.38 93 ARG A N 1
ATOM 702 C CA . ARG A 1 93 ? 30.981 2.986 -39.391 1.00 97.38 93 ARG A CA 1
ATOM 703 C C . ARG A 1 93 ? 29.857 2.019 -39.017 1.00 97.38 93 ARG A C 1
ATOM 705 O O . ARG A 1 93 ? 29.409 2.035 -37.876 1.00 97.38 93 ARG A O 1
ATOM 712 N N . LEU A 1 94 ? 29.466 1.134 -39.934 1.00 97.69 94 LEU A N 1
ATOM 713 C CA . LEU A 1 94 ? 28.427 0.134 -39.678 1.00 97.69 94 LEU A CA 1
ATOM 714 C C . LEU A 1 94 ? 28.809 -0.812 -38.534 1.00 97.69 94 LEU A C 1
ATOM 716 O O . LEU A 1 94 ? 27.970 -1.102 -37.689 1.00 97.69 94 LEU A O 1
ATOM 720 N N . SER A 1 95 ? 30.070 -1.248 -38.448 1.00 97.06 95 SER A N 1
ATOM 721 C CA . SER A 1 95 ? 30.514 -2.093 -37.328 1.00 97.06 95 SER A CA 1
ATOM 722 C C . SER A 1 95 ? 30.396 -1.394 -35.969 1.00 97.06 95 SER A C 1
ATOM 724 O O . SER A 1 95 ? 29.975 -2.015 -34.994 1.00 97.06 95 SER A O 1
ATOM 726 N N . VAL A 1 96 ? 30.689 -0.090 -35.906 1.00 97.56 96 VAL A N 1
ATOM 727 C CA . VAL A 1 96 ? 30.555 0.705 -34.677 1.00 97.56 96 VAL A CA 1
ATOM 728 C C . VAL A 1 96 ? 29.083 0.880 -34.304 1.00 97.56 96 VAL A C 1
ATOM 730 O O . VAL A 1 96 ? 28.714 0.725 -33.140 1.00 97.56 96 VAL A O 1
ATOM 733 N N . GLU A 1 97 ? 28.221 1.166 -35.280 1.00 96.81 97 GLU A N 1
ATOM 734 C CA . GLU A 1 97 ? 26.782 1.311 -35.049 1.00 96.81 97 GLU A CA 1
ATOM 735 C C . GLU A 1 97 ? 26.124 0.003 -34.599 1.00 96.81 97 GLU A C 1
ATOM 737 O O . GLU A 1 97 ? 25.282 0.030 -33.697 1.00 96.81 97 GLU A O 1
ATOM 742 N N . LEU A 1 98 ? 26.534 -1.135 -35.170 1.00 97.69 98 LEU A N 1
ATOM 743 C CA . LEU A 1 98 ? 26.073 -2.462 -34.757 1.00 97.69 98 LEU A CA 1
ATOM 744 C C . LEU A 1 98 ? 26.493 -2.773 -33.319 1.00 97.69 98 LEU A C 1
ATOM 746 O O . LEU A 1 98 ? 25.631 -3.096 -32.501 1.00 97.69 98 LEU A O 1
ATOM 750 N N . ALA A 1 99 ? 27.766 -2.565 -32.972 1.00 96.81 99 ALA A N 1
ATOM 751 C CA . ALA A 1 99 ? 28.246 -2.746 -31.602 1.00 96.81 99 ALA A CA 1
ATOM 752 C C . ALA A 1 99 ? 27.496 -1.836 -30.608 1.00 96.81 99 ALA A C 1
ATOM 754 O O . ALA A 1 99 ? 27.097 -2.263 -29.521 1.00 96.81 99 ALA A O 1
ATOM 755 N N . ALA A 1 100 ? 27.221 -0.584 -30.991 1.00 96.69 100 ALA A N 1
ATOM 756 C CA . ALA A 1 100 ? 26.440 0.338 -30.171 1.00 96.69 100 ALA A CA 1
ATOM 757 C C . ALA A 1 100 ? 24.970 -0.103 -30.026 1.00 96.69 100 ALA A C 1
ATOM 759 O O . ALA A 1 100 ? 24.381 0.041 -28.951 1.00 96.69 100 ALA A O 1
ATOM 760 N N . ALA A 1 101 ? 24.359 -0.640 -31.085 1.00 96.38 101 ALA A N 1
ATOM 761 C CA . ALA A 1 101 ? 22.995 -1.161 -31.052 1.00 96.38 101 ALA A CA 1
ATOM 762 C C . ALA A 1 101 ? 22.880 -2.409 -30.163 1.00 96.38 101 ALA A C 1
ATOM 764 O O . ALA A 1 101 ? 21.934 -2.512 -29.380 1.00 96.38 101 ALA A O 1
ATOM 765 N N . GLU A 1 102 ? 23.852 -3.318 -30.226 1.00 96.88 102 GLU A N 1
ATOM 766 C CA . GLU A 1 102 ? 23.946 -4.483 -29.342 1.00 96.88 102 GLU A CA 1
ATOM 767 C C . GLU A 1 102 ? 24.133 -4.068 -27.880 1.00 96.88 102 GLU A C 1
ATOM 769 O O . GLU A 1 102 ? 23.404 -4.546 -27.007 1.00 96.88 102 GLU A O 1
ATOM 774 N N . GLY A 1 103 ? 25.012 -3.097 -27.611 1.00 96.81 103 GLY A N 1
ATOM 775 C CA . GLY A 1 103 ? 25.194 -2.525 -26.275 1.00 96.81 103 GLY A CA 1
ATOM 776 C C . GLY A 1 103 ? 23.903 -1.924 -25.708 1.00 96.81 103 GLY A C 1
ATOM 777 O O . GLY A 1 103 ? 23.543 -2.192 -24.557 1.00 96.81 103 GLY A O 1
ATOM 778 N N . ARG A 1 104 ? 23.149 -1.175 -26.529 1.00 96.50 104 ARG A N 1
ATOM 779 C CA . ARG A 1 104 ? 21.827 -0.646 -26.147 1.00 96.50 104 ARG A CA 1
ATOM 780 C C . ARG A 1 104 ? 20.819 -1.761 -25.883 1.00 96.50 104 ARG A C 1
ATOM 782 O O . ARG A 1 104 ? 20.136 -1.710 -24.865 1.00 96.50 104 ARG A O 1
ATOM 789 N N . ARG A 1 105 ? 20.747 -2.787 -26.737 1.00 96.75 105 ARG A N 1
ATOM 790 C CA . ARG A 1 105 ? 19.855 -3.946 -26.531 1.00 96.75 105 ARG A CA 1
ATOM 791 C C . ARG A 1 105 ? 20.168 -4.672 -25.226 1.00 96.75 105 ARG A C 1
ATOM 793 O O . ARG A 1 105 ? 19.250 -4.949 -24.458 1.00 96.75 105 ARG A O 1
ATOM 800 N N . ALA A 1 106 ? 21.444 -4.916 -24.938 1.00 95.81 106 ALA A N 1
ATOM 801 C CA . ALA A 1 106 ? 21.870 -5.540 -23.690 1.00 95.81 106 ALA A CA 1
ATOM 802 C C . ALA A 1 106 ? 21.504 -4.680 -22.468 1.00 95.81 106 ALA A C 1
ATOM 804 O O . ALA A 1 106 ? 21.038 -5.204 -21.456 1.00 95.81 106 ALA A O 1
ATOM 805 N N . HIS A 1 107 ? 21.675 -3.358 -22.559 1.00 95.94 107 HIS A N 1
ATOM 806 C CA . HIS A 1 107 ? 21.264 -2.437 -21.501 1.00 95.94 107 HIS A CA 1
ATOM 807 C C . HIS A 1 107 ? 19.745 -2.447 -21.283 1.00 95.94 107 HIS A C 1
ATOM 809 O O . HIS A 1 107 ? 19.303 -2.632 -20.150 1.00 95.94 107 HIS A O 1
ATOM 815 N N . CYS A 1 108 ? 18.948 -2.339 -22.349 1.00 96.94 108 CYS A N 1
ATOM 816 C CA . CYS A 1 108 ? 17.492 -2.445 -22.268 1.00 96.94 108 CYS A CA 1
ATOM 817 C C . CYS A 1 108 ? 17.057 -3.781 -21.654 1.00 96.94 108 CYS A C 1
ATOM 819 O O . CYS A 1 108 ? 16.180 -3.791 -20.796 1.00 96.94 108 CYS A O 1
ATOM 821 N N . GLY A 1 109 ? 17.704 -4.892 -22.023 1.00 97.31 109 GLY A N 1
ATOM 822 C CA . GLY A 1 109 ? 17.448 -6.204 -21.425 1.00 97.31 109 GLY A CA 1
ATOM 823 C C . GLY A 1 109 ? 17.669 -6.218 -19.910 1.00 97.31 109 GLY A C 1
ATOM 824 O O . GLY A 1 109 ? 16.806 -6.690 -19.171 1.00 97.31 109 GLY A O 1
ATOM 825 N N . ARG A 1 110 ? 18.775 -5.631 -19.427 1.00 97.31 110 ARG A N 1
ATOM 826 C CA . ARG A 1 110 ? 19.045 -5.505 -17.982 1.00 97.31 110 ARG A CA 1
ATOM 827 C C . ARG A 1 110 ? 17.999 -4.653 -17.268 1.00 97.31 110 ARG A C 1
ATOM 829 O O . ARG A 1 110 ? 17.505 -5.062 -16.224 1.00 97.31 110 ARG A O 1
ATOM 836 N N . VAL A 1 111 ? 17.635 -3.506 -17.839 1.00 97.06 111 VAL A N 1
ATOM 837 C CA . VAL A 1 111 ? 16.622 -2.614 -17.251 1.00 97.06 111 VAL A CA 1
ATOM 838 C C . VAL A 1 111 ? 15.258 -3.304 -17.185 1.00 97.06 111 VAL A C 1
ATOM 840 O O . VAL A 1 111 ? 14.582 -3.230 -16.165 1.00 97.06 111 VAL A O 1
ATOM 843 N N . VAL A 1 112 ? 14.857 -4.027 -18.234 1.00 97.44 112 VAL A N 1
ATOM 844 C CA . VAL A 1 112 ? 13.599 -4.792 -18.242 1.00 97.44 112 VAL A CA 1
ATOM 845 C C . VAL A 1 112 ? 13.608 -5.888 -17.174 1.00 97.44 112 VAL A C 1
ATOM 847 O O . VAL A 1 112 ? 12.605 -6.057 -16.481 1.00 97.44 112 VAL A O 1
ATOM 850 N N . ALA A 1 113 ? 14.730 -6.590 -16.992 1.00 96.50 113 ALA A N 1
ATOM 851 C CA . ALA A 1 113 ? 14.871 -7.595 -15.940 1.00 96.50 113 ALA A CA 1
ATOM 852 C C . ALA A 1 113 ? 14.766 -6.978 -14.533 1.00 96.50 113 ALA A C 1
ATOM 854 O O . ALA A 1 113 ? 14.011 -7.479 -13.702 1.00 96.50 113 ALA A O 1
ATOM 855 N N . GLN A 1 114 ? 15.440 -5.850 -14.287 1.00 97.12 114 GLN A N 1
ATOM 856 C CA . GLN A 1 114 ? 15.347 -5.123 -13.015 1.00 97.12 114 GLN A CA 1
ATOM 857 C C . GLN A 1 114 ? 13.925 -4.622 -12.741 1.00 97.12 114 GLN A C 1
ATOM 859 O O . GLN A 1 114 ? 13.415 -4.766 -11.635 1.00 97.12 114 GLN A O 1
ATOM 864 N N . LEU A 1 115 ? 13.239 -4.086 -13.755 1.00 97.31 115 LEU A N 1
ATOM 865 C CA . LEU A 1 115 ? 11.840 -3.675 -13.620 1.00 97.31 115 LEU A CA 1
ATOM 866 C C . LEU A 1 115 ? 10.912 -4.857 -13.323 1.00 97.31 115 LEU A C 1
ATOM 868 O O . LEU A 1 115 ? 9.921 -4.686 -12.615 1.00 97.31 115 LEU A O 1
ATOM 872 N N . ALA A 1 116 ? 11.197 -6.044 -13.862 1.00 97.06 116 ALA A N 1
ATOM 873 C CA . ALA A 1 116 ? 10.436 -7.246 -13.543 1.00 97.06 116 ALA A CA 1
ATOM 874 C C . ALA A 1 116 ? 10.630 -7.659 -12.075 1.00 97.06 116 ALA A C 1
ATOM 876 O O . ALA A 1 116 ? 9.632 -7.926 -11.408 1.00 97.06 116 ALA A O 1
ATOM 877 N N . GLN A 1 117 ? 11.868 -7.626 -11.570 1.00 97.38 117 GLN A N 1
ATOM 878 C CA . GLN A 1 117 ? 12.195 -7.913 -10.165 1.00 97.38 117 GLN A CA 1
ATOM 879 C C . GLN A 1 117 ? 11.549 -6.908 -9.203 1.00 97.38 117 GLN A C 1
ATOM 881 O O . GLN A 1 117 ? 10.826 -7.297 -8.291 1.00 97.38 117 GLN A O 1
ATOM 886 N N . LEU A 1 118 ? 11.684 -5.607 -9.467 1.00 96.88 118 LEU A N 1
ATOM 887 C CA . LEU A 1 118 ? 11.050 -4.575 -8.639 1.00 96.88 118 LEU A CA 1
ATOM 888 C C . LEU A 1 118 ? 9.521 -4.708 -8.619 1.00 96.88 118 LEU A C 1
ATOM 890 O O . LEU A 1 118 ? 8.875 -4.449 -7.607 1.00 96.88 118 LEU A O 1
ATOM 894 N N . ARG A 1 119 ? 8.907 -5.138 -9.729 1.00 96.81 119 ARG A N 1
ATOM 895 C CA . ARG A 1 119 ? 7.461 -5.405 -9.777 1.00 96.81 119 ARG A CA 1
ATOM 896 C C . ARG A 1 119 ? 7.056 -6.624 -8.956 1.00 96.81 119 ARG A C 1
ATOM 898 O O . ARG A 1 119 ? 5.930 -6.636 -8.463 1.00 96.81 119 ARG A O 1
ATOM 905 N N . THR A 1 120 ? 7.893 -7.656 -8.860 1.00 96.50 120 THR A N 1
ATOM 906 C CA . THR A 1 120 ? 7.603 -8.817 -8.005 1.00 96.50 120 THR A CA 1
ATOM 907 C C . THR A 1 120 ? 7.768 -8.457 -6.535 1.00 96.50 120 THR A C 1
ATOM 909 O O . THR A 1 120 ? 6.835 -8.685 -5.772 1.00 96.50 120 THR A O 1
ATOM 912 N N . GLU A 1 121 ? 8.857 -7.778 -6.175 1.00 96.88 121 GLU A N 1
ATOM 913 C CA . GLU A 1 121 ? 9.114 -7.303 -4.808 1.00 96.88 121 GLU A CA 1
ATOM 914 C C . GLU A 1 121 ? 7.996 -6.374 -4.322 1.00 96.88 121 GLU A C 1
ATOM 916 O O . GLU A 1 121 ? 7.428 -6.586 -3.255 1.00 96.88 121 GLU A O 1
ATOM 921 N N . LEU A 1 122 ? 7.575 -5.408 -5.148 1.00 96.62 122 LEU A N 1
ATOM 922 C CA . LEU A 1 122 ? 6.486 -4.497 -4.792 1.00 96.62 122 LEU A CA 1
ATOM 923 C C . LEU A 1 122 ? 5.162 -5.232 -4.538 1.00 96.62 122 LEU A C 1
ATOM 925 O O . LEU A 1 122 ? 4.399 -4.839 -3.657 1.00 96.62 122 LEU A O 1
ATOM 929 N N . ARG A 1 123 ? 4.859 -6.286 -5.306 1.00 96.00 123 ARG A N 1
ATOM 930 C CA . ARG A 1 123 ? 3.641 -7.086 -5.096 1.00 96.00 123 ARG A CA 1
ATOM 931 C C . ARG A 1 123 ? 3.714 -7.891 -3.806 1.00 96.00 123 ARG A C 1
ATOM 933 O O . ARG A 1 123 ? 2.704 -7.996 -3.116 1.00 96.00 123 ARG A O 1
ATOM 940 N N . GLU A 1 124 ? 4.876 -8.450 -3.491 1.00 96.31 124 GLU A N 1
ATOM 941 C CA . GLU A 1 124 ? 5.094 -9.180 -2.242 1.00 96.31 124 GLU A CA 1
ATOM 942 C C . GLU A 1 124 ? 4.994 -8.243 -1.036 1.00 96.31 124 GLU A C 1
ATOM 944 O O . GLU A 1 124 ? 4.237 -8.535 -0.112 1.00 96.31 124 GLU A O 1
ATOM 949 N N . GLU A 1 125 ? 5.636 -7.072 -1.082 1.00 96.25 125 GLU A N 1
ATOM 950 C CA . GLU A 1 125 ? 5.506 -6.051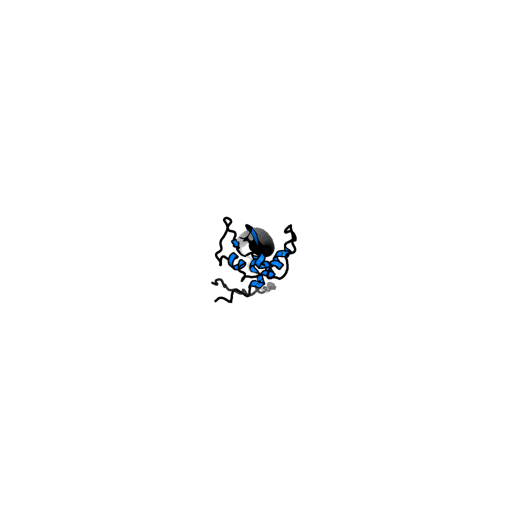 -0.037 1.00 96.25 125 GLU A CA 1
ATOM 951 C C . GLU A 1 125 ? 4.057 -5.600 0.155 1.00 96.25 125 GLU A C 1
ATOM 953 O O . GLU A 1 125 ? 3.592 -5.456 1.285 1.00 96.25 125 GLU A O 1
ATOM 958 N N . GLN A 1 126 ? 3.326 -5.369 -0.940 1.00 96.12 126 GLN A N 1
ATOM 959 C CA . GLN A 1 126 ? 1.911 -5.011 -0.866 1.00 96.12 126 GLN A CA 1
ATOM 960 C C . GLN A 1 126 ? 1.093 -6.119 -0.207 1.00 96.12 126 GLN A C 1
ATOM 962 O O . GLN A 1 126 ? 0.266 -5.813 0.648 1.00 96.12 126 GLN A O 1
ATOM 967 N N . ARG A 1 127 ? 1.348 -7.387 -0.554 1.00 95.94 127 ARG A N 1
ATOM 968 C CA . ARG A 1 127 ? 0.659 -8.527 0.058 1.00 95.94 127 ARG A CA 1
ATOM 969 C C . ARG A 1 127 ? 0.919 -8.589 1.563 1.00 95.94 127 ARG A C 1
ATOM 971 O O . ARG A 1 127 ? -0.039 -8.632 2.329 1.00 95.94 127 ARG A O 1
ATOM 978 N N . VAL A 1 128 ? 2.183 -8.506 1.979 1.00 95.81 128 VAL A N 1
ATOM 979 C CA . VAL A 1 128 ? 2.566 -8.512 3.401 1.00 95.81 128 VAL A CA 1
ATOM 980 C C . VAL A 1 128 ? 1.894 -7.361 4.145 1.00 95.81 128 VAL A C 1
ATOM 982 O O . VAL A 1 128 ? 1.254 -7.581 5.165 1.00 95.81 128 VAL A O 1
ATOM 985 N N . ARG A 1 129 ? 1.926 -6.139 3.595 1.00 95.44 129 ARG A N 1
ATOM 986 C CA . ARG A 1 129 ? 1.246 -4.992 4.217 1.00 95.44 129 ARG A CA 1
ATOM 987 C C . ARG A 1 129 ? -0.259 -5.205 4.341 1.00 95.44 129 ARG A C 1
ATOM 989 O O . ARG A 1 129 ? -0.836 -4.817 5.350 1.00 95.44 129 ARG A O 1
ATOM 996 N N . THR A 1 130 ? -0.911 -5.792 3.337 1.00 95.81 130 THR A N 1
ATOM 997 C CA . THR A 1 130 ? -2.353 -6.071 3.421 1.00 95.81 130 THR A CA 1
ATOM 998 C C . THR A 1 130 ? -2.685 -7.132 4.466 1.00 95.81 130 THR A C 1
ATOM 1000 O O . THR A 1 130 ? -3.692 -6.995 5.156 1.00 95.81 130 THR A O 1
ATOM 1003 N N . GLU A 1 131 ? -1.840 -8.154 4.613 1.00 95.69 131 GLU A N 1
ATOM 1004 C CA . GLU A 1 131 ? -1.984 -9.194 5.637 1.00 95.69 131 GLU A CA 1
ATOM 1005 C C . GLU A 1 131 ? -1.778 -8.606 7.044 1.00 95.69 131 GLU A C 1
ATOM 1007 O O . GLU A 1 131 ? -2.623 -8.805 7.917 1.00 95.69 131 GLU A O 1
ATOM 1012 N N . ASP A 1 132 ? -0.734 -7.793 7.234 1.00 96.00 132 ASP A N 1
ATOM 1013 C CA . ASP A 1 132 ? -0.451 -7.104 8.498 1.00 96.00 132 ASP A CA 1
ATOM 1014 C C . ASP A 1 132 ? -1.593 -6.167 8.907 1.00 96.00 132 ASP A C 1
ATOM 1016 O O . ASP A 1 132 ? -2.021 -6.172 10.062 1.00 96.00 132 ASP A O 1
ATOM 1020 N N . VAL A 1 133 ? -2.121 -5.372 7.969 1.00 96.25 133 VAL A N 1
ATOM 1021 C CA . VAL A 1 133 ? -3.259 -4.477 8.235 1.00 96.25 133 VAL A CA 1
ATOM 1022 C C . VAL A 1 133 ? -4.490 -5.283 8.640 1.00 96.25 133 VAL A C 1
ATOM 1024 O O . VAL A 1 133 ? -5.111 -4.961 9.649 1.00 96.25 133 VAL A O 1
ATOM 1027 N N . ALA A 1 134 ? -4.805 -6.368 7.928 1.00 96.12 134 ALA A N 1
ATOM 1028 C CA . ALA A 1 134 ? -5.939 -7.221 8.273 1.00 96.12 134 ALA A CA 1
ATOM 1029 C C . ALA A 1 134 ? -5.790 -7.848 9.671 1.00 96.12 134 ALA A C 1
ATOM 1031 O O . ALA A 1 134 ? -6.760 -7.913 10.431 1.00 96.12 134 ALA A O 1
ATOM 1032 N N . GLN A 1 135 ? -4.577 -8.271 10.040 1.00 96.62 135 GLN A N 1
ATOM 1033 C CA . GLN A 1 135 ? -4.300 -8.786 11.378 1.00 96.62 135 GLN A CA 1
ATOM 1034 C C . GLN A 1 135 ? -4.465 -7.698 12.446 1.00 96.62 135 GLN A C 1
ATOM 1036 O O . GLN A 1 135 ? -5.083 -7.942 13.484 1.00 96.62 135 GLN A O 1
ATOM 1041 N N . LYS A 1 136 ? -3.964 -6.484 12.194 1.00 95.94 136 LYS A N 1
ATOM 1042 C CA . LYS A 1 136 ? -4.106 -5.353 13.120 1.00 95.94 136 LYS A CA 1
ATOM 1043 C C . LYS A 1 136 ? -5.560 -4.929 13.288 1.00 95.94 136 LYS A C 1
ATOM 1045 O O . LYS A 1 136 ? -5.977 -4.676 14.414 1.00 95.94 136 LYS A O 1
ATOM 1050 N N . ASP A 1 137 ? -6.344 -4.920 12.218 1.00 96.38 137 ASP A N 1
ATOM 1051 C CA . ASP A 1 137 ? -7.775 -4.623 12.281 1.00 96.38 137 ASP A CA 1
ATOM 1052 C C . ASP A 1 137 ? -8.531 -5.676 13.103 1.00 96.38 137 ASP A C 1
ATOM 1054 O O . ASP A 1 137 ? -9.381 -5.329 13.928 1.00 96.38 137 ASP A O 1
ATOM 1058 N N . ALA A 1 138 ? -8.181 -6.957 12.951 1.00 97.06 138 ALA A N 1
ATOM 1059 C CA . ALA A 1 138 ? -8.730 -8.023 13.784 1.00 97.06 138 ALA A CA 1
ATOM 1060 C C . ALA A 1 138 ? -8.359 -7.833 15.267 1.00 97.06 138 ALA A C 1
ATOM 1062 O O . ALA A 1 138 ? -9.236 -7.885 16.131 1.00 97.06 138 ALA A O 1
ATOM 1063 N N . GLU A 1 139 ? -7.089 -7.546 15.572 1.00 97.62 139 GLU A N 1
ATOM 1064 C CA . GLU A 1 139 ? -6.626 -7.241 16.933 1.00 97.62 139 GLU A CA 1
ATOM 1065 C C . GLU A 1 139 ? -7.397 -6.050 17.528 1.00 97.62 139 GLU A C 1
ATOM 1067 O O . GLU A 1 139 ? -7.944 -6.155 18.629 1.00 97.62 139 GLU A O 1
ATOM 1072 N N . ILE A 1 140 ? -7.532 -4.949 16.785 1.00 97.31 140 ILE A N 1
ATOM 1073 C CA . ILE A 1 140 ? -8.303 -3.769 17.201 1.00 97.31 140 ILE A CA 1
ATOM 1074 C C . ILE A 1 140 ? -9.759 -4.146 17.489 1.00 97.31 140 ILE A C 1
ATOM 1076 O O . ILE A 1 140 ? -10.285 -3.761 18.535 1.00 97.31 140 ILE A O 1
ATOM 1080 N N . GLY A 1 141 ? -10.400 -4.932 16.620 1.00 97.44 141 GLY A N 1
ATOM 1081 C CA . GLY A 1 141 ? -11.773 -5.396 16.824 1.00 97.44 141 GLY A CA 1
ATOM 1082 C C . GLY A 1 141 ? -11.935 -6.207 18.113 1.00 97.44 141 GLY A C 1
ATOM 1083 O O . GLY A 1 141 ? -12.864 -5.967 18.890 1.00 97.44 141 GLY A O 1
ATOM 1084 N N . THR A 1 142 ? -10.997 -7.115 18.403 1.00 97.62 142 THR A N 1
ATOM 1085 C CA . THR A 1 142 ? -11.021 -7.894 19.655 1.00 97.62 142 THR A CA 1
ATOM 1086 C C . THR A 1 142 ? -10.834 -7.013 20.890 1.00 97.62 142 THR A C 1
ATOM 1088 O O . THR A 1 142 ? -11.550 -7.179 21.879 1.00 97.62 142 THR A O 1
ATOM 1091 N N . LEU A 1 143 ? -9.932 -6.030 20.828 1.00 97.00 143 LEU A N 1
ATOM 1092 C CA . LEU A 1 143 ? -9.691 -5.088 21.920 1.00 97.00 143 LEU A CA 1
ATOM 1093 C C . LEU A 1 143 ? -10.898 -4.179 22.162 1.00 97.00 143 LEU A C 1
ATOM 1095 O O . LEU A 1 143 ? -11.257 -3.931 23.312 1.00 97.00 143 LEU A O 1
ATOM 1099 N N . GLN A 1 144 ? -11.565 -3.722 21.102 1.00 97.56 144 GLN A N 1
ATOM 1100 C CA . GLN A 1 144 ? -12.800 -2.944 21.207 1.00 97.56 144 GLN A CA 1
ATOM 1101 C C . GLN A 1 144 ? -13.925 -3.756 21.858 1.00 97.56 144 GLN A C 1
ATOM 1103 O O . GLN A 1 144 ? -14.595 -3.251 22.761 1.00 97.56 144 GLN A O 1
ATOM 1108 N N . ALA A 1 145 ? -14.096 -5.021 21.464 1.00 96.62 145 ALA A N 1
ATOM 1109 C CA . ALA A 1 145 ? -15.072 -5.916 22.081 1.00 96.62 145 ALA A CA 1
ATOM 1110 C C . ALA A 1 145 ? -14.761 -6.165 23.568 1.00 96.62 145 ALA A C 1
ATOM 1112 O O . ALA A 1 145 ? -15.655 -6.087 24.413 1.00 96.62 145 ALA A O 1
ATOM 1113 N N . ALA A 1 146 ? -13.490 -6.394 23.912 1.00 96.06 146 ALA A N 1
ATOM 1114 C CA . ALA A 1 146 ? -13.056 -6.571 25.296 1.00 96.06 146 ALA A CA 1
ATOM 1115 C C . ALA A 1 146 ? -13.293 -5.309 26.142 1.00 96.06 146 ALA A C 1
ATOM 1117 O O . ALA A 1 146 ? -13.766 -5.397 27.275 1.00 96.06 146 ALA A O 1
ATOM 1118 N N . LEU A 1 147 ? -13.015 -4.129 25.585 1.00 96.69 147 LEU A N 1
ATOM 1119 C CA . LEU A 1 147 ? -13.252 -2.845 26.238 1.00 96.69 147 LEU A CA 1
ATOM 1120 C C . LEU A 1 147 ? -14.750 -2.592 26.469 1.00 96.69 147 LEU A C 1
ATOM 1122 O O . LEU A 1 147 ? -15.127 -2.137 27.548 1.00 96.69 147 LEU A O 1
ATOM 1126 N N . ALA A 1 148 ? -15.606 -2.916 25.497 1.00 95.94 148 ALA A N 1
ATOM 1127 C CA . ALA A 1 148 ? -17.058 -2.852 25.665 1.00 95.94 148 ALA A CA 1
ATOM 1128 C C . ALA A 1 148 ? -17.530 -3.796 26.783 1.00 95.94 148 ALA A C 1
ATOM 1130 O O . ALA A 1 148 ? -18.192 -3.358 27.721 1.00 95.94 148 ALA A O 1
ATOM 1131 N N . ALA A 1 149 ? -17.085 -5.055 26.769 1.00 95.50 149 ALA A N 1
ATOM 1132 C CA . ALA A 1 149 ? -17.423 -6.024 27.809 1.00 95.50 149 ALA A CA 1
ATOM 1133 C C . ALA A 1 149 ? -16.941 -5.590 29.206 1.00 95.50 149 ALA A C 1
ATOM 1135 O O . ALA A 1 149 ? -17.647 -5.787 30.199 1.00 95.50 149 ALA A O 1
ATOM 1136 N N . ALA A 1 150 ? -15.755 -4.981 29.297 1.00 94.44 150 ALA A N 1
ATOM 1137 C CA . ALA A 1 150 ? -15.219 -4.444 30.543 1.00 94.44 150 ALA A CA 1
ATOM 1138 C C . ALA A 1 150 ? -16.039 -3.253 31.057 1.00 94.44 150 ALA A C 1
ATOM 1140 O O . ALA A 1 150 ? -16.310 -3.181 32.257 1.00 94.44 150 ALA A O 1
ATOM 1141 N N . ARG A 1 151 ? -16.476 -2.353 30.166 1.00 94.25 151 ARG A N 1
ATOM 1142 C CA . ARG A 1 151 ? -17.379 -1.243 30.509 1.00 94.25 151 ARG A CA 1
ATOM 1143 C C . ARG A 1 151 ? -18.715 -1.756 31.028 1.00 94.25 151 ARG A C 1
ATOM 1145 O O . ARG A 1 151 ? -19.132 -1.333 32.101 1.00 94.25 151 ARG A O 1
ATOM 1152 N N . ASP A 1 152 ? -19.321 -2.724 30.348 1.00 92.44 152 ASP A N 1
ATOM 1153 C CA . ASP A 1 152 ? -20.581 -3.328 30.787 1.00 92.44 152 ASP A CA 1
ATOM 1154 C C . ASP A 1 152 ? -20.429 -4.047 32.132 1.00 92.44 152 ASP A C 1
ATOM 1156 O O . ASP A 1 152 ? -21.301 -3.983 32.996 1.00 92.44 152 ASP A O 1
ATOM 1160 N N . ALA A 1 153 ? -19.309 -4.744 32.340 1.00 89.88 153 ALA A N 1
ATOM 1161 C CA . ALA A 1 153 ? -19.008 -5.369 33.621 1.00 89.88 153 ALA A CA 1
ATOM 1162 C C . ALA A 1 153 ? -18.801 -4.330 34.734 1.00 89.88 153 ALA A C 1
ATOM 1164 O O . ALA A 1 153 ? -19.208 -4.585 35.867 1.00 89.88 153 ALA A O 1
ATOM 1165 N N . GLY A 1 154 ? -18.194 -3.182 34.423 1.00 89.88 154 GLY A N 1
ATOM 1166 C CA . GLY A 1 154 ? -18.079 -2.033 35.319 1.00 89.88 154 GLY A CA 1
ATOM 1167 C C . GLY A 1 154 ? -19.449 -1.478 35.697 1.00 89.88 154 GLY A C 1
ATOM 1168 O O . GLY A 1 154 ? -19.784 -1.476 36.875 1.00 89.88 154 GLY A O 1
ATOM 1169 N N . ALA A 1 155 ? -20.279 -1.152 34.704 1.00 86.75 155 ALA A N 1
ATOM 1170 C CA . ALA A 1 155 ? -21.638 -0.656 34.914 1.00 86.75 155 ALA A CA 1
ATOM 1171 C C . ALA A 1 155 ? -22.470 -1.614 35.783 1.00 86.75 155 ALA A C 1
ATOM 1173 O O . ALA A 1 155 ? -23.022 -1.208 36.799 1.00 86.75 155 ALA A O 1
ATOM 1174 N N . ARG A 1 156 ? -22.450 -2.923 35.482 1.00 83.19 156 ARG A N 1
ATOM 1175 C CA . ARG A 1 156 ? -23.129 -3.939 36.309 1.00 83.19 156 ARG A CA 1
ATOM 1176 C C . ARG A 1 156 ? -22.614 -3.988 37.749 1.00 83.19 156 ARG A C 1
ATOM 1178 O O . ARG A 1 156 ? -23.377 -4.286 38.666 1.00 83.19 156 ARG A O 1
ATOM 1185 N N . ARG A 1 157 ? -21.314 -3.765 37.965 1.00 84.25 157 ARG A N 1
ATOM 1186 C CA . ARG A 1 157 ? -20.729 -3.714 39.315 1.00 84.25 157 ARG A CA 1
ATOM 1187 C C . ARG A 1 157 ? -21.155 -2.454 40.053 1.00 84.25 157 ARG A C 1
ATOM 1189 O O . ARG A 1 157 ? -21.405 -2.552 41.250 1.00 84.25 157 ARG A O 1
ATOM 1196 N N . ASP A 1 158 ? -21.234 -1.322 39.369 1.00 84.62 158 ASP A N 1
ATOM 1197 C CA . ASP A 1 158 ? -21.670 -0.056 39.956 1.00 84.62 158 ASP A CA 1
ATOM 1198 C C . ASP A 1 158 ? -23.161 -0.111 40.318 1.00 84.62 158 ASP A C 1
ATOM 1200 O O . ASP A 1 158 ? -23.509 0.162 41.466 1.00 84.62 158 ASP A O 1
ATOM 1204 N N . ASP A 1 159 ? -24.007 -0.645 39.432 1.00 79.69 159 ASP A N 1
ATOM 1205 C CA . ASP A 1 159 ? -25.423 -0.925 39.718 1.00 79.69 159 ASP A CA 1
ATOM 1206 C C . ASP A 1 159 ? -25.592 -1.876 40.917 1.00 79.69 159 ASP A C 1
ATOM 1208 O O . ASP A 1 159 ? -26.469 -1.701 41.763 1.00 79.69 159 ASP A O 1
ATOM 1212 N N . ALA A 1 160 ? -24.736 -2.899 41.031 1.00 76.69 160 ALA A N 1
ATOM 1213 C CA . ALA A 1 160 ? -24.760 -3.825 42.164 1.00 76.69 160 ALA A CA 1
ATOM 1214 C C . ALA A 1 160 ? -24.224 -3.209 43.470 1.00 76.69 160 ALA A C 1
ATOM 1216 O O . ALA A 1 160 ? -24.565 -3.679 44.562 1.00 76.69 160 A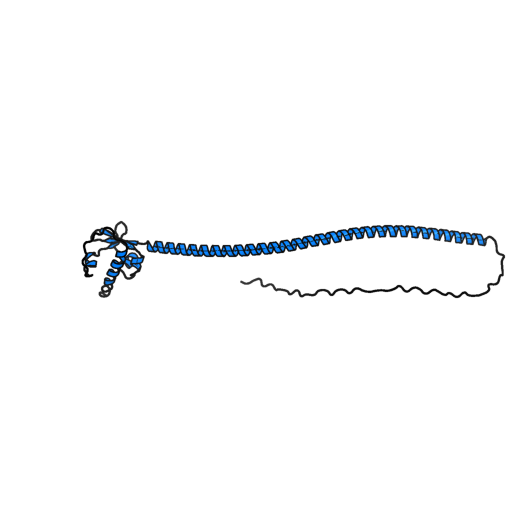LA A O 1
ATOM 1217 N N . ARG A 1 161 ? -23.363 -2.188 43.373 1.00 81.38 161 ARG A N 1
ATOM 1218 C CA . ARG A 1 161 ? -22.847 -1.417 44.513 1.00 81.38 161 ARG A CA 1
ATOM 1219 C C . ARG A 1 161 ? -23.845 -0.386 45.010 1.00 81.38 161 ARG A C 1
ATOM 1221 O O . ARG A 1 161 ? -23.708 0.040 46.154 1.00 81.38 161 ARG A O 1
ATOM 1228 N N . GLU A 1 162 ? -24.827 -0.018 44.198 1.00 86.81 162 GLU A N 1
ATOM 1229 C CA . GLU A 1 162 ? -25.893 0.887 44.588 1.00 86.81 162 GLU A CA 1
ATOM 1230 C C . GLU A 1 162 ? -26.714 0.291 45.745 1.00 86.81 162 GLU A C 1
ATOM 1232 O O . GLU A 1 162 ? -27.162 -0.866 45.713 1.00 86.81 162 GLU A O 1
ATOM 1237 N N . ARG A 1 163 ? -26.859 1.065 46.827 1.00 88.94 163 ARG A N 1
ATOM 1238 C CA . ARG A 1 163 ? -27.526 0.628 48.058 1.00 88.94 163 ARG A CA 1
ATOM 1239 C C . ARG A 1 163 ? -28.564 1.637 48.509 1.00 88.94 163 ARG A C 1
ATOM 1241 O O . ARG A 1 163 ? -28.308 2.834 48.574 1.00 88.94 163 ARG A O 1
ATOM 1248 N N . PHE A 1 164 ? -29.713 1.120 48.914 1.00 87.06 164 PHE A N 1
ATOM 1249 C CA . PHE A 1 164 ? -30.731 1.878 49.614 1.00 87.06 164 PHE A CA 1
ATOM 1250 C C . PHE A 1 164 ? -30.369 1.984 51.091 1.00 87.06 164 PHE A C 1
ATOM 1252 O O . PHE A 1 164 ? -30.276 0.967 51.782 1.00 87.06 164 PHE A O 1
ATOM 1259 N N . HIS A 1 165 ? -30.163 3.205 51.573 1.00 90.25 165 HIS A N 1
ATOM 1260 C CA . HIS A 1 165 ? -29.850 3.486 52.970 1.00 90.25 165 HIS A CA 1
ATOM 1261 C C . HIS A 1 165 ? -31.106 3.907 53.735 1.00 90.25 165 HIS A C 1
ATOM 1263 O O . HIS A 1 165 ? -31.853 4.781 53.291 1.00 90.25 165 HIS A O 1
ATOM 1269 N N . PHE A 1 166 ? -31.313 3.312 54.908 1.00 88.88 166 PHE A N 1
ATOM 1270 C CA . PHE A 1 166 ? -32.494 3.555 55.732 1.00 88.88 166 PHE A CA 1
ATOM 1271 C C . PHE A 1 166 ? -32.153 3.673 57.220 1.00 88.88 166 PHE A C 1
ATOM 1273 O O . PHE A 1 166 ? -31.097 3.221 57.673 1.00 88.88 166 PHE A O 1
ATOM 1280 N N . VAL A 1 167 ? -33.070 4.274 57.975 1.00 91.44 167 VAL A N 1
ATOM 1281 C CA . VAL A 1 167 ? -33.031 4.421 59.432 1.00 91.44 167 VAL A CA 1
ATOM 1282 C C . VAL A 1 167 ? -34.363 3.948 60.007 1.00 91.44 167 VAL A C 1
ATOM 1284 O O . VAL A 1 167 ? -35.424 4.373 59.555 1.00 91.44 167 VAL A O 1
ATOM 1287 N N . LEU A 1 168 ? -34.324 3.063 60.999 1.00 88.88 168 LEU A N 1
ATOM 1288 C CA . LEU A 1 168 ? -35.519 2.614 61.709 1.00 88.88 168 LEU A CA 1
ATOM 1289 C C . LEU A 1 168 ? -35.960 3.690 62.704 1.00 88.88 168 LEU A C 1
ATOM 1291 O O . LEU A 1 168 ? -35.213 4.041 63.615 1.00 88.88 168 LEU A O 1
ATOM 1295 N N . ALA A 1 169 ? -37.191 4.182 62.569 1.00 87.25 169 ALA A N 1
ATOM 1296 C CA . ALA A 1 169 ? -37.720 5.257 63.410 1.00 87.25 169 ALA A CA 1
ATOM 1297 C C . ALA A 1 169 ? -37.799 4.878 64.902 1.00 87.25 169 ALA A C 1
ATOM 1299 O O . ALA A 1 169 ? -37.728 5.746 65.762 1.00 87.25 169 ALA A O 1
ATOM 1300 N N . TYR A 1 170 ? -37.935 3.584 65.210 1.00 81.56 170 TYR A N 1
ATOM 1301 C CA . TYR A 1 170 ? -38.114 3.089 66.578 1.00 81.56 170 TYR A CA 1
ATOM 1302 C C . TYR A 1 170 ? -36.868 3.256 67.462 1.00 81.56 170 TYR A C 1
ATOM 1304 O O . TYR A 1 170 ? -36.985 3.564 68.643 1.00 81.56 170 TYR A O 1
ATOM 1312 N N . ASN A 1 171 ? -35.675 3.036 66.906 1.00 86.50 171 ASN A N 1
ATOM 1313 C CA . ASN A 1 171 ? -34.421 3.007 67.667 1.00 86.50 171 ASN A CA 1
ATOM 1314 C C . ASN A 1 171 ? -33.275 3.789 67.002 1.00 86.50 171 ASN A C 1
ATOM 1316 O O . ASN A 1 171 ? -32.148 3.746 67.491 1.00 86.50 171 ASN A O 1
ATOM 1320 N N . GLY A 1 172 ? -33.528 4.454 65.871 1.00 87.50 172 GLY A N 1
ATOM 1321 C CA . GLY A 1 172 ? -32.509 5.161 65.095 1.00 87.50 172 GLY A CA 1
ATOM 1322 C C . GLY A 1 172 ? -31.480 4.241 64.429 1.00 87.50 172 GLY A C 1
ATOM 1323 O O . GLY A 1 172 ? -30.463 4.722 63.928 1.00 87.50 172 GLY A O 1
ATOM 1324 N N . GLN A 1 173 ? -31.697 2.920 64.421 1.00 89.50 173 GLN A N 1
ATOM 1325 C CA . GLN A 1 173 ? -30.743 1.982 63.840 1.00 89.50 173 GLN A CA 1
ATOM 1326 C C . GLN A 1 173 ? -30.683 2.165 62.327 1.00 89.50 173 GLN A C 1
ATOM 1328 O O . GLN A 1 173 ? -31.703 2.153 61.638 1.00 89.50 173 GLN A O 1
ATOM 1333 N N . THR A 1 174 ? -29.468 2.307 61.810 1.00 91.00 174 THR A N 1
ATOM 1334 C CA . THR A 1 174 ? -29.223 2.501 60.383 1.00 91.00 174 THR A CA 1
ATOM 1335 C C . THR A 1 174 ? -28.934 1.171 59.694 1.00 91.00 174 THR A C 1
ATOM 1337 O O . THR A 1 174 ? -28.358 0.250 60.280 1.00 91.00 174 THR A O 1
ATOM 1340 N N . GLY A 1 175 ? -29.355 1.055 58.438 1.00 89.00 175 GLY A N 1
ATOM 1341 C CA . GLY A 1 175 ? -29.155 -0.131 57.616 1.00 89.00 175 GLY A CA 1
ATOM 1342 C C . GLY A 1 175 ? -28.983 0.213 56.142 1.00 89.00 175 GLY A C 1
ATOM 1343 O O . GLY A 1 175 ? -29.208 1.346 55.710 1.00 89.00 175 GLY A O 1
ATOM 1344 N N . SER A 1 176 ? -28.552 -0.776 55.359 1.00 90.31 176 SER A N 1
ATOM 1345 C CA . SER A 1 176 ? -28.512 -0.663 53.901 1.00 90.31 176 SER A CA 1
ATOM 1346 C C . SER A 1 176 ? -28.915 -1.971 53.229 1.00 90.31 176 SER A C 1
ATOM 1348 O O . SER A 1 176 ? -28.559 -3.047 53.715 1.00 90.31 176 SER A O 1
ATOM 1350 N N . VAL A 1 177 ? -29.634 -1.879 52.110 1.00 88.25 177 VAL A N 1
ATOM 1351 C CA . VAL A 1 177 ? -29.996 -3.019 51.252 1.00 88.25 177 VAL A CA 1
ATOM 1352 C C . VAL A 1 177 ? -29.442 -2.771 49.854 1.00 88.25 177 VAL A C 1
ATOM 1354 O O . VAL A 1 177 ? -29.529 -1.654 49.353 1.00 88.25 177 VAL A O 1
ATOM 1357 N N . SER A 1 178 ? -28.845 -3.782 49.217 1.00 87.44 178 SER A N 1
ATOM 1358 C CA . SER A 1 178 ? -28.372 -3.639 47.836 1.00 87.44 178 SER A CA 1
ATOM 1359 C C . SER A 1 178 ? -29.532 -3.611 46.850 1.00 87.44 178 SER A C 1
ATOM 1361 O O . SER A 1 178 ? -30.521 -4.329 47.023 1.00 87.44 178 SER A O 1
ATOM 1363 N N . ARG A 1 179 ? -29.372 -2.847 45.766 1.00 85.62 179 ARG A N 1
ATOM 1364 C CA . ARG A 1 179 ? -30.346 -2.786 44.671 1.00 85.62 179 ARG A CA 1
ATOM 1365 C C . ARG A 1 179 ? -30.711 -4.168 44.133 1.00 85.62 179 ARG A C 1
ATOM 1367 O O . ARG A 1 179 ? -31.879 -4.440 43.908 1.00 85.62 179 ARG A O 1
ATOM 1374 N N . THR A 1 180 ? -29.737 -5.069 43.992 1.00 85.00 180 THR A N 1
ATOM 1375 C CA . THR A 1 180 ? -29.960 -6.452 43.522 1.00 85.00 180 THR A CA 1
ATOM 1376 C C . THR A 1 180 ? -30.922 -7.249 44.399 1.00 85.00 180 THR A C 1
ATOM 1378 O O . THR A 1 180 ? -31.671 -8.078 43.894 1.00 85.00 180 THR A O 1
ATOM 1381 N N . VAL A 1 181 ? -30.903 -7.007 45.710 1.00 86.81 181 VAL A N 1
ATOM 1382 C CA . VAL A 1 181 ? -31.800 -7.666 46.658 1.00 86.81 181 VAL A CA 1
ATOM 1383 C C . VAL A 1 181 ? -33.189 -7.033 46.581 1.00 86.81 181 VAL A C 1
ATOM 1385 O O . VAL A 1 181 ? -34.176 -7.759 46.540 1.00 86.81 181 VAL A O 1
ATOM 1388 N N . LEU A 1 182 ? -33.274 -5.705 46.461 1.00 87.69 182 LEU A N 1
ATOM 1389 C CA . LEU A 1 182 ? -34.549 -5.010 46.251 1.00 87.69 182 LEU A CA 1
ATOM 1390 C C . LEU A 1 182 ? -35.219 -5.439 44.935 1.00 87.69 182 LEU A C 1
ATOM 1392 O O . LEU A 1 182 ? -36.395 -5.771 44.927 1.00 87.69 182 LEU A O 1
ATOM 1396 N N . ALA A 1 183 ? -34.453 -5.516 43.844 1.00 85.81 183 ALA A N 1
ATOM 1397 C CA . ALA A 1 183 ? -34.931 -5.899 42.515 1.00 85.81 183 ALA A CA 1
ATOM 1398 C C . ALA A 1 183 ? -35.377 -7.367 42.408 1.00 85.81 183 ALA A C 1
ATOM 1400 O O . ALA A 1 183 ? -35.978 -7.748 41.407 1.00 85.81 183 ALA A O 1
ATOM 1401 N N . SER A 1 184 ? -35.080 -8.203 43.412 1.00 87.50 184 SER A N 1
ATOM 1402 C CA . SER A 1 184 ? -35.570 -9.585 43.449 1.00 87.50 184 SER A CA 1
ATOM 1403 C C . SER A 1 184 ? -37.068 -9.686 43.760 1.00 87.50 184 SER A C 1
ATOM 1405 O O . SER A 1 184 ? -37.681 -10.689 43.405 1.00 87.50 184 SER A O 1
ATOM 1407 N N . ASP A 1 185 ? -37.657 -8.643 44.354 1.00 87.12 185 ASP A N 1
ATOM 1408 C CA . ASP A 1 185 ? -39.102 -8.505 44.542 1.00 87.12 185 ASP A CA 1
ATOM 1409 C C . ASP A 1 185 ? -39.526 -7.075 44.158 1.00 87.12 185 ASP A C 1
ATOM 1411 O O . ASP A 1 185 ? -39.600 -6.194 45.025 1.00 87.12 185 ASP A O 1
ATOM 1415 N N . PRO A 1 186 ? -39.758 -6.809 42.857 1.00 88.25 186 PRO A N 1
ATOM 1416 C CA . PRO A 1 186 ? -40.067 -5.468 42.364 1.00 88.25 186 PRO A CA 1
ATOM 1417 C C . PRO A 1 186 ? -41.409 -4.932 42.882 1.00 88.25 186 PRO A C 1
ATOM 1419 O O . PRO A 1 186 ? -41.620 -3.726 42.910 1.00 88.25 186 PRO A O 1
ATOM 1422 N N . ASP A 1 187 ? -42.296 -5.808 43.354 1.00 85.06 187 ASP A N 1
ATOM 1423 C CA . ASP A 1 187 ? -43.565 -5.408 43.970 1.00 85.06 187 ASP A CA 1
ATOM 1424 C C . ASP A 1 187 ? -43.400 -5.031 45.456 1.00 85.06 187 ASP A C 1
ATOM 1426 O O . ASP A 1 187 ? -44.364 -4.637 46.118 1.00 85.06 187 ASP A O 1
ATOM 1430 N N . SER A 1 188 ? -42.199 -5.196 46.027 1.00 83.81 188 SER A N 1
ATOM 1431 C CA . SER A 1 188 ? -41.953 -4.884 47.432 1.00 83.81 188 SER A CA 1
ATOM 1432 C C . SER A 1 188 ? -41.990 -3.374 47.677 1.00 83.81 188 SER A C 1
ATOM 1434 O O . SER A 1 188 ? -41.454 -2.579 46.906 1.00 83.81 188 SER A O 1
ATOM 1436 N N . LEU A 1 189 ? -42.553 -2.969 48.820 1.00 83.31 189 LEU A N 1
ATOM 1437 C CA . LEU A 1 189 ? -42.606 -1.558 49.223 1.00 83.31 189 LEU A CA 1
ATOM 1438 C C . LEU A 1 189 ? -41.209 -0.914 49.277 1.00 83.31 189 LEU A C 1
ATOM 1440 O O . LEU A 1 189 ? -41.046 0.252 48.942 1.00 83.31 189 LEU A O 1
ATOM 1444 N N . LEU A 1 190 ? -40.180 -1.666 49.682 1.00 83.75 190 LEU A N 1
ATOM 1445 C CA . LEU A 1 190 ? -38.810 -1.149 49.696 1.00 83.75 190 LEU A CA 1
ATOM 1446 C C . LEU A 1 190 ? -38.274 -0.877 48.287 1.00 83.75 190 LEU A C 1
ATOM 1448 O O . LEU A 1 190 ? -37.490 0.055 48.118 1.00 83.75 190 LEU A O 1
ATOM 1452 N N . TYR A 1 191 ? -38.671 -1.674 47.293 1.00 85.44 191 TYR A N 1
ATOM 1453 C CA . TYR A 1 191 ? -38.275 -1.451 45.907 1.00 85.44 191 TYR A CA 1
ATOM 1454 C C . TYR A 1 191 ? -38.971 -0.218 45.321 1.00 85.44 191 TYR A C 1
ATOM 1456 O O . TYR A 1 191 ? -38.288 0.641 44.770 1.00 85.44 191 TYR A O 1
ATOM 1464 N N . THR A 1 192 ? -40.282 -0.053 45.530 1.00 87.25 192 THR A N 1
ATOM 1465 C CA . THR A 1 192 ? -41.017 1.140 45.061 1.00 87.25 192 THR A CA 1
ATOM 1466 C C . THR A 1 192 ? -40.534 2.428 45.740 1.00 87.25 192 THR A C 1
ATOM 1468 O O . THR A 1 192 ? -40.392 3.464 45.089 1.00 87.25 192 THR A O 1
ATOM 1471 N N . MET A 1 193 ? -40.174 2.359 47.030 1.00 84.31 193 MET A N 1
ATOM 1472 C CA . MET A 1 193 ? -39.485 3.445 47.738 1.00 84.31 193 MET A CA 1
ATOM 1473 C C . MET A 1 193 ? -38.122 3.760 47.107 1.00 84.31 193 MET A C 1
ATOM 1475 O O . MET A 1 193 ? -37.807 4.917 46.840 1.00 84.31 193 MET A O 1
ATOM 1479 N N . TYR A 1 194 ? -37.300 2.745 46.844 1.00 86.12 194 TYR A N 1
ATOM 1480 C CA . TYR A 1 194 ? -35.994 2.940 46.217 1.00 86.12 194 TYR A CA 1
ATOM 1481 C C . TYR A 1 194 ? -36.096 3.557 44.810 1.00 86.12 194 TYR A C 1
ATOM 1483 O O . TYR A 1 194 ? -35.306 4.442 44.486 1.00 86.12 194 TYR A O 1
ATOM 1491 N N . CYS A 1 195 ? -37.096 3.168 44.014 1.00 86.44 195 CYS A N 1
ATOM 1492 C CA . CYS A 1 195 ? -37.367 3.737 42.690 1.00 86.44 195 CYS A CA 1
ATOM 1493 C C . CYS A 1 195 ? -37.903 5.181 42.723 1.00 86.44 195 CYS A C 1
ATOM 1495 O O . CYS A 1 195 ? -38.032 5.800 41.669 1.00 86.44 195 CYS A O 1
ATOM 1497 N N . GLY A 1 196 ? -38.200 5.733 43.905 1.00 84.00 196 GLY A N 1
ATOM 1498 C CA . GLY A 1 196 ? -38.732 7.089 44.052 1.00 84.00 196 GLY A CA 1
ATOM 1499 C C . GLY A 1 196 ? -40.199 7.230 43.643 1.00 84.00 196 GLY A C 1
ATOM 1500 O O . GLY A 1 196 ? -40.703 8.346 43.582 1.00 84.00 196 GLY A O 1
ATOM 1501 N N . GLU A 1 197 ? -40.893 6.118 43.394 1.00 82.88 197 GLU A N 1
ATOM 1502 C CA . GLU A 1 197 ? -42.332 6.104 43.098 1.00 82.88 197 GLU A CA 1
ATOM 1503 C C . GLU A 1 197 ? -43.169 6.414 44.345 1.00 82.88 197 GLU A C 1
ATOM 1505 O O . GLU A 1 197 ? -44.322 6.830 44.246 1.00 82.88 197 GLU A O 1
ATOM 1510 N N . TRP A 1 198 ? -42.577 6.228 45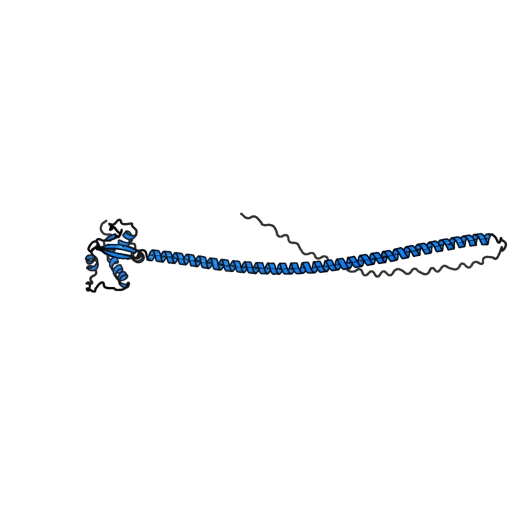.527 1.00 80.88 198 TRP A N 1
ATOM 1511 C CA . TRP A 1 198 ? -43.185 6.540 46.810 1.00 80.88 198 TRP A CA 1
ATOM 1512 C C . TRP A 1 198 ? -42.409 7.650 47.518 1.00 80.88 198 TRP A C 1
ATOM 1514 O O . TRP A 1 198 ? -41.205 7.526 47.747 1.00 80.88 198 TRP A O 1
ATOM 1524 N N . GLU A 1 199 ? -43.098 8.714 47.924 1.00 80.12 199 GLU A N 1
ATOM 1525 C CA . GLU A 1 199 ? -42.513 9.792 48.720 1.00 80.12 199 GLU A CA 1
ATOM 1526 C C . GLU A 1 199 ? -42.588 9.433 50.214 1.00 80.12 199 GLU A C 1
ATOM 1528 O O . GLU A 1 199 ? -43.650 9.124 50.754 1.00 80.12 199 GLU A O 1
ATOM 1533 N N . TYR A 1 200 ? -41.442 9.408 50.892 1.00 80.88 200 TYR A N 1
ATOM 1534 C CA . TYR A 1 200 ? -41.333 9.052 52.309 1.00 80.88 200 TYR A CA 1
ATOM 1535 C C . TYR A 1 200 ? -40.429 10.038 53.052 1.00 80.88 200 TYR A C 1
ATOM 1537 O O . TYR A 1 200 ? -39.525 10.624 52.449 1.00 80.88 200 TYR A O 1
ATOM 1545 N N . PRO A 1 201 ? -40.630 10.203 54.373 1.00 86.50 201 PRO A N 1
ATOM 1546 C CA . PRO A 1 201 ? -39.790 11.069 55.184 1.00 86.50 201 PRO A CA 1
ATOM 1547 C C . PRO A 1 201 ? -38.337 10.583 55.176 1.00 86.50 201 PRO A C 1
ATOM 1549 O O . PRO A 1 201 ? -38.051 9.388 55.312 1.00 86.50 201 PRO A O 1
ATOM 1552 N N . ARG A 1 202 ? -37.414 11.531 55.015 1.00 90.19 202 ARG A N 1
ATOM 1553 C CA . ARG A 1 202 ? -35.969 11.302 55.033 1.00 90.19 202 ARG A CA 1
ATOM 1554 C C . ARG A 1 202 ? -35.338 12.039 56.203 1.00 90.19 202 ARG A C 1
ATOM 1556 O O . ARG A 1 202 ? -35.856 13.064 56.639 1.00 90.19 202 ARG A O 1
ATOM 1563 N N . ASP A 1 203 ? -34.237 11.503 56.714 1.00 91.50 203 ASP A N 1
ATOM 1564 C CA . ASP A 1 203 ? -33.416 12.223 57.685 1.00 91.50 203 ASP A CA 1
ATOM 1565 C C . ASP A 1 203 ? -32.571 13.313 56.999 1.00 91.50 203 ASP A C 1
ATOM 1567 O O . ASP A 1 203 ? -32.559 13.446 55.774 1.00 91.50 203 ASP A O 1
ATOM 1571 N N . GLU A 1 204 ? -31.821 14.080 57.790 1.00 91.31 204 GLU A N 1
ATOM 1572 C CA . GLU A 1 204 ? -30.915 15.133 57.301 1.00 91.31 204 GLU A CA 1
ATOM 1573 C C . GLU A 1 204 ? -29.825 14.604 56.350 1.00 91.31 204 GLU A C 1
ATOM 1575 O O . GLU A 1 204 ? -29.272 15.354 55.551 1.00 91.31 204 GLU A O 1
ATOM 1580 N N . ASN A 1 205 ? -29.543 13.297 56.396 1.00 90.75 205 ASN A N 1
ATOM 1581 C CA . ASN A 1 205 ? -28.579 12.624 55.527 1.00 90.75 205 ASN A CA 1
ATOM 1582 C C . ASN A 1 205 ? -29.241 12.011 54.277 1.00 90.75 205 ASN A C 1
ATOM 1584 O O . ASN A 1 205 ? -28.598 11.254 53.548 1.00 90.75 205 ASN A O 1
ATOM 1588 N N . GLY A 1 206 ? -30.531 12.279 54.040 1.00 86.38 206 GLY A N 1
ATOM 1589 C CA . GLY A 1 206 ? -31.289 11.767 52.898 1.00 86.38 206 GLY A CA 1
ATOM 1590 C C . GLY A 1 206 ? -31.681 10.286 52.991 1.00 86.38 206 GLY A C 1
ATOM 1591 O O . GLY A 1 206 ? -32.183 9.722 52.011 1.00 86.38 206 GLY A O 1
ATOM 1592 N N . ARG A 1 207 ? -31.482 9.634 54.142 1.00 90.38 207 ARG A N 1
ATOM 1593 C CA . ARG A 1 207 ? -31.820 8.220 54.373 1.00 90.38 207 ARG A CA 1
ATOM 1594 C C . ARG A 1 207 ? -33.311 8.067 54.636 1.00 90.38 207 ARG A C 1
ATOM 1596 O O . ARG A 1 207 ? -33.912 8.892 55.316 1.00 90.38 207 ARG A O 1
ATOM 1603 N N . ALA A 1 208 ? -33.903 6.988 54.131 1.00 89.38 208 ALA A N 1
ATOM 1604 C CA . ALA A 1 208 ? -35.323 6.707 54.329 1.00 89.38 208 ALA A CA 1
ATOM 1605 C C . ALA A 1 208 ? -35.637 6.424 55.804 1.00 89.38 208 ALA A C 1
ATOM 1607 O O . ALA A 1 208 ? -34.999 5.557 56.403 1.00 89.38 208 ALA A O 1
ATOM 1608 N N . ILE A 1 209 ? -36.634 7.097 56.379 1.00 90.31 209 ILE A N 1
ATOM 1609 C CA . ILE A 1 209 ? -37.111 6.809 57.735 1.00 90.31 209 ILE A CA 1
ATOM 1610 C C . ILE A 1 209 ? -38.202 5.740 57.649 1.00 90.31 209 ILE A C 1
ATOM 1612 O O . ILE A 1 209 ? -39.289 5.976 57.126 1.00 90.31 209 ILE A O 1
ATOM 1616 N N . ILE A 1 210 ? -37.914 4.550 58.174 1.00 87.44 210 ILE A N 1
ATOM 1617 C CA . ILE A 1 210 ? -38.824 3.404 58.151 1.00 87.44 210 ILE A CA 1
ATOM 1618 C C . ILE A 1 210 ? -39.487 3.261 59.522 1.00 87.44 210 ILE A C 1
ATOM 1620 O O . ILE A 1 210 ? -38.822 3.021 60.530 1.00 87.44 210 ILE A O 1
ATOM 1624 N N . THR A 1 211 ? -40.812 3.382 59.561 1.00 81.88 211 THR A N 1
ATOM 1625 C CA . THR A 1 211 ? -41.606 3.365 60.802 1.00 81.88 211 THR A CA 1
ATOM 1626 C C . THR A 1 211 ? -42.092 1.973 61.219 1.00 81.88 211 THR A C 1
ATOM 1628 O O . THR A 1 211 ? -42.716 1.835 62.270 1.00 81.88 211 THR A O 1
ATOM 1631 N N . CYS A 1 212 ? -41.814 0.915 60.446 1.00 68.31 212 CYS A N 1
ATOM 1632 C CA . CYS A 1 212 ? -42.264 -0.430 60.805 1.00 68.31 212 CYS A CA 1
ATOM 1633 C C . CYS A 1 212 ? -41.448 -1.025 61.971 1.00 68.31 212 CYS A C 1
ATOM 1635 O O . CYS A 1 212 ? -40.218 -1.053 61.953 1.00 68.31 212 CYS A O 1
ATOM 1637 N N . HIS A 1 213 ? -42.154 -1.532 62.986 1.00 55.72 213 HIS A N 1
ATOM 1638 C CA . HIS A 1 213 ? -41.572 -2.137 64.187 1.00 55.72 213 HIS A CA 1
ATOM 1639 C C . HIS A 1 213 ? -40.955 -3.514 63.859 1.00 55.72 213 HIS A C 1
ATOM 1641 O O . HIS A 1 213 ? -41.681 -4.378 63.348 1.00 55.72 213 HIS A O 1
ATOM 1647 N N . PRO A 1 214 ? -39.677 -3.783 64.193 1.00 55.38 214 PRO A N 1
ATOM 1648 C CA . PRO A 1 214 ? -39.045 -5.080 63.920 1.00 55.38 214 PRO A CA 1
ATOM 1649 C C . PRO A 1 214 ? -39.776 -6.248 64.614 1.00 55.38 214 PRO A C 1
ATOM 1651 O O . PRO A 1 214 ? -39.937 -7.322 64.032 1.00 55.38 214 PRO A O 1
ATOM 1654 N N . ASP A 1 215 ? -40.336 -6.013 65.804 1.00 49.03 215 ASP A N 1
ATOM 1655 C CA . ASP A 1 215 ? -41.079 -7.026 66.568 1.00 49.03 215 ASP A CA 1
ATOM 1656 C C . ASP A 1 215 ? -42.374 -7.486 65.894 1.00 49.03 215 ASP A C 1
ATOM 1658 O O . ASP A 1 215 ? -42.671 -8.683 65.893 1.00 49.03 215 ASP A O 1
ATOM 1662 N N . ARG A 1 216 ? -43.136 -6.592 65.245 1.00 49.72 216 ARG A N 1
ATOM 1663 C CA . ARG A 1 216 ? -44.321 -7.013 64.470 1.00 49.72 216 ARG A CA 1
ATOM 1664 C C . ARG A 1 216 ? -43.937 -7.845 63.242 1.00 49.72 216 ARG A C 1
ATOM 1666 O O . ARG A 1 216 ? -44.723 -8.696 62.829 1.00 49.72 216 ARG A O 1
ATOM 1673 N N . MET A 1 217 ? -42.734 -7.644 62.699 1.00 47.75 217 MET A N 1
ATOM 1674 C CA . MET A 1 217 ? -42.189 -8.428 61.585 1.00 47.75 217 MET A CA 1
ATOM 1675 C C . MET A 1 217 ? -41.740 -9.833 62.005 1.00 47.75 217 MET A C 1
ATOM 1677 O O . MET A 1 217 ? -41.931 -10.787 61.251 1.00 47.75 217 MET A O 1
ATOM 1681 N N . TRP A 1 218 ? -41.169 -9.998 63.201 1.00 44.62 218 TRP A N 1
ATOM 1682 C CA . TRP A 1 218 ? -40.651 -11.297 63.651 1.00 44.62 218 TRP A CA 1
ATOM 1683 C C . TRP A 1 218 ? -41.686 -12.163 64.374 1.00 44.62 218 TRP A C 1
ATOM 1685 O O . TRP A 1 218 ? -41.696 -13.382 64.172 1.00 44.62 218 TRP A O 1
ATOM 1695 N N . SER A 1 219 ? -42.622 -11.560 65.112 1.00 42.84 219 SER A N 1
ATOM 1696 C CA . SER A 1 219 ? -43.619 -12.288 65.920 1.00 42.84 219 SER A CA 1
ATOM 1697 C C . SER A 1 219 ? -44.571 -13.160 65.095 1.00 42.84 219 SER A C 1
ATOM 1699 O O . SER A 1 219 ? -44.983 -14.229 65.537 1.00 42.84 219 SER A O 1
ATOM 1701 N N . ARG A 1 220 ? -44.903 -12.751 63.864 1.00 41.19 220 ARG A N 1
ATOM 1702 C CA . ARG A 1 220 ? -45.883 -13.457 63.015 1.00 41.19 220 ARG A CA 1
ATOM 1703 C C . ARG A 1 220 ? -45.324 -14.713 62.332 1.00 41.19 220 ARG A C 1
ATOM 1705 O O . ARG A 1 220 ? -46.072 -15.473 61.733 1.00 41.19 220 ARG A O 1
ATOM 1712 N N . SER A 1 221 ? -44.013 -14.936 62.427 1.00 45.84 221 SER A N 1
ATOM 1713 C CA . SER A 1 221 ? -43.300 -16.030 61.753 1.00 45.84 221 SER A CA 1
ATOM 1714 C C . SER A 1 221 ? -42.994 -17.236 62.656 1.00 45.84 221 SER A C 1
ATOM 1716 O O . SER A 1 221 ? -42.256 -18.135 62.249 1.00 45.84 221 SER A O 1
ATOM 1718 N N . GLY A 1 222 ? -43.526 -17.245 63.885 1.00 40.75 222 GLY A N 1
ATOM 1719 C CA . GLY A 1 222 ? -43.544 -18.414 64.772 1.00 40.75 222 GLY A CA 1
ATOM 1720 C C . GLY A 1 222 ? -42.185 -18.927 65.259 1.00 40.75 222 GLY A C 1
ATOM 1721 O O . GLY A 1 222 ? -42.127 -20.014 65.821 1.00 40.75 222 GLY A O 1
ATOM 1722 N N . LYS A 1 223 ? -41.086 -18.187 65.066 1.00 45.41 223 LYS A N 1
ATOM 1723 C CA . LYS A 1 223 ? -39.778 -18.554 65.632 1.00 45.41 223 LYS A CA 1
ATOM 1724 C C . LYS A 1 223 ? -39.314 -17.462 66.580 1.00 45.41 223 LYS A C 1
ATOM 1726 O O . LYS A 1 223 ? -39.100 -16.328 66.154 1.00 45.41 223 LYS A O 1
ATOM 1731 N N . THR A 1 224 ? -39.183 -17.831 67.849 1.00 36.94 224 THR A N 1
ATOM 1732 C CA . THR A 1 224 ? -38.621 -17.002 68.912 1.00 36.94 224 THR A CA 1
ATOM 1733 C C . THR A 1 224 ? -37.195 -16.566 68.556 1.00 36.94 224 THR A C 1
ATOM 1735 O O . THR A 1 224 ? -36.432 -17.353 67.984 1.00 36.94 224 THR A O 1
ATOM 1738 N N . PRO A 1 225 ? -36.805 -15.317 68.862 1.00 43.56 225 PRO A N 1
ATOM 1739 C CA . PRO A 1 225 ? -35.426 -14.893 68.718 1.00 43.56 225 PRO A CA 1
ATOM 1740 C C . PRO A 1 225 ? -34.637 -15.491 69.881 1.00 43.56 225 PRO A C 1
ATOM 1742 O O . PRO A 1 225 ? -34.759 -15.044 71.019 1.00 43.56 225 PRO A O 1
ATOM 1745 N N . ASN A 1 226 ? -33.818 -16.507 69.610 1.00 37.56 226 ASN A N 1
ATOM 1746 C CA . ASN A 1 226 ? -32.725 -16.792 70.525 1.00 37.56 226 ASN A CA 1
ATOM 1747 C C . ASN A 1 226 ? -31.780 -15.596 70.481 1.00 37.56 226 ASN A C 1
ATOM 1749 O O . ASN A 1 226 ? -31.233 -15.251 69.432 1.00 37.56 226 ASN A O 1
ATOM 1753 N N . THR A 1 227 ? -31.643 -14.971 71.642 1.00 40.88 227 THR A N 1
ATOM 1754 C CA . THR A 1 227 ? -30.723 -13.900 71.999 1.00 40.88 227 THR A CA 1
ATOM 1755 C C . THR A 1 227 ? -29.287 -14.337 71.715 1.00 40.88 227 THR A C 1
ATOM 1757 O O . THR A 1 227 ? -28.556 -14.761 72.603 1.00 40.88 227 THR A O 1
ATOM 1760 N N . LEU A 1 228 ? -28.869 -14.276 70.455 1.00 33.84 228 LEU A N 1
ATOM 1761 C CA . LEU A 1 228 ? -27.472 -14.381 70.072 1.00 33.84 228 LEU A CA 1
ATOM 1762 C C . LEU A 1 228 ? -27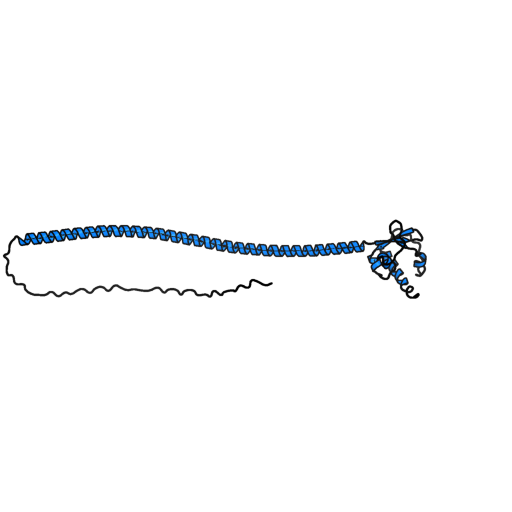.045 -13.037 69.511 1.00 33.84 228 LEU A C 1
ATOM 1764 O O . LEU A 1 228 ? -27.584 -12.531 68.529 1.00 33.84 228 LEU A O 1
ATOM 1768 N N . ALA A 1 229 ? -26.098 -12.461 70.240 1.00 35.81 229 ALA A N 1
ATOM 1769 C CA . ALA A 1 229 ? -25.393 -11.235 69.959 1.00 35.81 229 ALA A CA 1
ATOM 1770 C C . ALA A 1 229 ? -25.211 -10.986 68.455 1.00 35.81 229 ALA A C 1
ATOM 1772 O O . ALA A 1 229 ? -24.590 -11.775 67.745 1.00 35.81 229 ALA A O 1
ATOM 1773 N N . LEU A 1 230 ? -25.662 -9.810 68.013 1.00 38.31 230 LEU A N 1
ATOM 1774 C CA . LEU A 1 230 ? -25.283 -9.138 66.766 1.00 38.31 230 LEU A CA 1
ATOM 1775 C C . LEU A 1 230 ? -23.796 -8.722 66.794 1.00 38.31 230 LEU A C 1
ATOM 1777 O O . LEU A 1 230 ? -23.438 -7.586 66.498 1.00 38.31 230 LEU A O 1
ATOM 1781 N N . LYS A 1 231 ? -22.905 -9.633 67.186 1.00 36.12 231 LYS A N 1
ATOM 1782 C CA . LYS A 1 231 ? -21.469 -9.501 66.979 1.00 36.12 231 LYS A CA 1
ATOM 1783 C C . LYS A 1 231 ? -21.118 -10.436 65.833 1.00 36.12 231 LYS A C 1
ATOM 1785 O O . LYS A 1 231 ? -21.034 -11.642 66.016 1.00 36.12 231 LYS A O 1
ATOM 1790 N N . SER A 1 232 ? -20.981 -9.833 64.653 1.00 47.34 232 SER A N 1
ATOM 1791 C CA . SER A 1 232 ? -20.334 -10.396 63.463 1.00 47.34 232 SER A CA 1
ATOM 1792 C C . SER A 1 232 ? -20.803 -11.794 63.038 1.00 47.34 232 SER A C 1
ATOM 1794 O O . SER A 1 232 ? -20.218 -12.795 63.442 1.00 47.34 232 SER A O 1
ATOM 1796 N N . LEU A 1 233 ? -21.778 -11.874 62.128 1.00 32.75 233 LEU A N 1
ATOM 1797 C CA . LEU A 1 233 ? -21.974 -13.083 61.324 1.00 32.75 233 LEU A CA 1
ATOM 1798 C C . LEU A 1 233 ? -22.104 -12.747 59.831 1.00 32.75 233 LEU A C 1
ATOM 1800 O O . LEU A 1 233 ? -22.609 -11.677 59.480 1.00 32.75 233 LEU A O 1
ATOM 1804 N N . PRO A 1 234 ? -21.582 -13.629 58.957 1.00 38.16 234 PRO A N 1
ATOM 1805 C CA . PRO A 1 234 ? -21.333 -13.343 57.553 1.00 38.16 234 PRO A CA 1
ATOM 1806 C C . PRO A 1 234 ? -22.632 -13.265 56.741 1.00 38.16 234 PRO A C 1
ATOM 1808 O O . PRO A 1 234 ? -23.694 -13.721 57.157 1.00 38.16 234 PRO A O 1
ATOM 1811 N N . VAL A 1 235 ? -22.490 -12.703 55.541 1.00 48.31 235 VAL A N 1
ATOM 1812 C CA . VAL A 1 235 ? -23.460 -12.281 54.505 1.00 48.31 235 VAL A CA 1
ATOM 1813 C C . VAL A 1 235 ? -24.611 -13.265 54.160 1.00 48.31 235 VAL A C 1
ATOM 1815 O O . VAL A 1 235 ? -25.509 -12.930 53.393 1.00 48.31 235 VAL A O 1
ATOM 1818 N N . ILE A 1 236 ? -24.680 -14.451 54.764 1.00 37.97 236 ILE A N 1
ATOM 1819 C CA . ILE A 1 236 ? -25.688 -15.491 54.493 1.00 37.97 236 ILE A CA 1
ATOM 1820 C C . ILE A 1 236 ? -27.064 -15.169 55.131 1.00 37.97 236 ILE A C 1
ATOM 1822 O O . ILE A 1 236 ? -28.093 -15.665 54.675 1.00 37.97 236 ILE A O 1
ATOM 1826 N N . SER A 1 237 ? -27.132 -14.265 56.114 1.00 53.12 237 SER A N 1
ATOM 1827 C CA . SER A 1 237 ? -28.381 -13.938 56.831 1.00 53.12 237 SER A CA 1
ATOM 1828 C C . SER A 1 237 ? -29.391 -13.092 56.034 1.00 53.12 237 SER A C 1
ATOM 1830 O O . SER A 1 237 ? -30.588 -13.142 56.317 1.00 53.12 237 SER A O 1
ATOM 1832 N N . ALA A 1 238 ? -28.961 -12.319 55.032 1.00 47.06 238 ALA A N 1
ATOM 1833 C CA . ALA A 1 238 ? -29.860 -11.387 54.339 1.00 47.06 238 ALA A CA 1
ATOM 1834 C C . ALA A 1 238 ? -30.895 -12.107 53.451 1.00 47.06 238 ALA A C 1
ATOM 1836 O O . ALA A 1 238 ? -32.055 -11.709 53.402 1.00 47.06 238 ALA A O 1
ATOM 1837 N N . ARG A 1 239 ? -30.511 -13.223 52.811 1.00 42.91 239 ARG A N 1
ATOM 1838 C CA . ARG A 1 239 ? -31.393 -13.981 51.902 1.00 42.91 239 ARG A CA 1
ATOM 1839 C C . ARG A 1 239 ? -32.527 -14.701 52.645 1.00 42.91 239 ARG A C 1
ATOM 1841 O O . ARG A 1 239 ? -33.649 -14.740 52.153 1.00 42.91 239 ARG A O 1
ATOM 1848 N N . GLN A 1 240 ? -32.266 -15.212 53.853 1.00 48.22 240 GLN A N 1
ATOM 1849 C CA . GLN A 1 240 ? -33.306 -15.794 54.720 1.00 48.22 240 GLN A CA 1
ATOM 1850 C C . GLN A 1 240 ? -34.208 -14.736 55.370 1.00 48.22 240 GLN A C 1
ATOM 1852 O O . GLN A 1 240 ? -35.370 -15.019 55.654 1.00 48.22 240 GLN A O 1
ATOM 1857 N N . GLN A 1 241 ? -33.705 -13.518 55.588 1.00 50.69 241 GLN A N 1
ATOM 1858 C CA . GLN A 1 241 ? -34.526 -12.397 56.052 1.00 50.69 241 GLN A CA 1
ATOM 1859 C C . GLN A 1 241 ? -35.450 -11.868 54.943 1.00 50.69 241 GLN A C 1
ATOM 1861 O O . GLN A 1 241 ? -36.590 -11.522 55.240 1.00 50.69 241 GLN A O 1
ATOM 1866 N N . PHE A 1 242 ? -35.009 -11.890 53.679 1.00 46.12 242 PHE A N 1
ATOM 1867 C CA . PHE A 1 242 ? -35.805 -11.463 52.520 1.00 46.12 242 PHE A CA 1
ATOM 1868 C C . PHE A 1 242 ? -36.939 -12.434 52.159 1.00 46.12 242 PHE A C 1
ATOM 1870 O O . PHE A 1 242 ? -38.068 -12.000 51.968 1.00 46.12 242 PHE A O 1
ATOM 1877 N N . LEU A 1 243 ? -36.702 -13.753 52.192 1.00 43.56 243 LEU A N 1
ATOM 1878 C CA . LEU A 1 243 ? -37.769 -14.759 52.005 1.00 43.56 243 LEU A CA 1
ATOM 1879 C C . LEU A 1 243 ? -38.888 -14.662 53.064 1.00 43.56 243 LEU A C 1
ATOM 1881 O O . LEU A 1 243 ? -39.981 -15.185 52.878 1.00 43.56 243 LEU A O 1
ATOM 1885 N N . ARG A 1 244 ? -38.639 -13.976 54.187 1.00 45.41 244 ARG A N 1
ATOM 1886 C CA . ARG A 1 244 ? -39.643 -13.704 55.226 1.00 45.41 244 ARG A CA 1
ATOM 1887 C C . ARG A 1 244 ? -40.544 -12.504 54.913 1.00 45.41 244 ARG A C 1
ATOM 1889 O O . ARG A 1 244 ? -41.604 -12.397 55.526 1.00 45.41 244 ARG A O 1
ATOM 1896 N N . TRP A 1 245 ? -40.146 -11.624 53.992 1.00 45.62 245 TRP A N 1
ATOM 1897 C CA . TRP A 1 245 ? -40.947 -10.476 53.551 1.00 45.62 245 TRP A CA 1
ATOM 1898 C C . TRP A 1 245 ? -42.049 -10.864 52.551 1.00 45.62 245 TRP A C 1
ATOM 1900 O O . TRP A 1 245 ? -43.094 -10.216 52.546 1.00 45.62 245 TRP A O 1
ATOM 1910 N N . GLU A 1 246 ? -41.898 -11.967 51.800 1.00 43.50 246 GLU A N 1
ATOM 1911 C CA . GLU A 1 246 ? -42.927 -12.467 50.859 1.00 43.50 246 GLU A CA 1
ATOM 1912 C C . GLU A 1 246 ? -44.290 -12.746 51.522 1.00 43.50 246 GLU A C 1
ATOM 1914 O O . GLU A 1 246 ? -45.333 -12.716 50.868 1.00 43.50 246 GLU A O 1
ATOM 1919 N N . VAL A 1 247 ? -44.324 -12.942 52.844 1.00 44.16 247 VAL A N 1
ATOM 1920 C CA . VAL A 1 247 ? -45.561 -13.195 53.605 1.00 44.16 247 VAL A CA 1
ATOM 1921 C C . VAL A 1 247 ? -46.505 -11.975 53.628 1.00 44.16 247 VAL A C 1
ATOM 1923 O O . VAL A 1 247 ? -47.674 -12.108 53.987 1.00 44.16 247 VAL A O 1
ATOM 1926 N N . TRP A 1 248 ? -46.058 -10.789 53.199 1.00 42.88 248 TRP A N 1
ATOM 1927 C CA . TRP A 1 248 ? -46.916 -9.602 53.079 1.00 42.88 248 TRP A CA 1
ATOM 1928 C C . TRP A 1 248 ? -47.607 -9.421 51.715 1.00 42.88 248 TRP A C 1
ATOM 1930 O O . TRP A 1 248 ? -48.393 -8.484 51.571 1.00 42.88 248 TRP A O 1
ATOM 1940 N N . LYS A 1 249 ? -47.457 -10.355 50.758 1.00 42.16 249 LYS A N 1
ATOM 1941 C CA . LYS A 1 249 ? -48.215 -10.333 49.485 1.00 42.16 249 LYS A CA 1
ATOM 1942 C C . LYS A 1 249 ? -49.736 -10.558 49.618 1.00 42.16 249 LYS A C 1
ATOM 1944 O O . LYS A 1 249 ? -50.433 -10.508 48.611 1.00 42.16 249 LYS A O 1
ATOM 1949 N N . ILE A 1 250 ? -50.298 -10.757 50.818 1.00 39.12 250 ILE A N 1
ATOM 1950 C CA . ILE A 1 250 ? -51.722 -11.134 50.971 1.00 39.12 250 ILE A CA 1
ATOM 1951 C C . ILE A 1 250 ? -52.653 -9.999 51.449 1.00 39.12 250 ILE A C 1
ATOM 1953 O O . ILE A 1 250 ? -53.863 -10.130 51.306 1.00 39.12 250 ILE A O 1
ATOM 1957 N N . THR A 1 251 ? -52.180 -8.848 51.942 1.00 41.62 251 THR A N 1
ATOM 1958 C CA . THR A 1 251 ? -53.100 -7.886 52.609 1.00 41.62 251 THR A CA 1
ATOM 1959 C C . THR A 1 251 ? -53.158 -6.465 52.050 1.00 41.62 251 THR A C 1
ATOM 1961 O O . THR A 1 251 ? -53.728 -5.600 52.706 1.00 41.62 251 THR A O 1
ATOM 1964 N N . ALA A 1 252 ? -52.645 -6.201 50.845 1.00 39.03 252 ALA A N 1
ATOM 1965 C CA . ALA A 1 252 ? -52.828 -4.893 50.194 1.00 39.03 252 ALA A CA 1
ATOM 1966 C C . ALA A 1 252 ? -53.990 -4.849 49.178 1.00 39.03 252 ALA A C 1
ATOM 1968 O O . ALA A 1 252 ? -54.400 -3.768 48.777 1.00 39.03 252 ALA A O 1
ATOM 1969 N N . LYS A 1 253 ? -54.573 -5.996 48.792 1.00 39.25 253 LYS A N 1
ATOM 1970 C CA . LYS A 1 253 ? -55.659 -6.070 47.789 1.00 39.25 253 LYS A CA 1
ATOM 1971 C C . LYS A 1 253 ? -57.071 -6.204 48.384 1.00 39.25 253 LYS A C 1
ATOM 1973 O O . LYS A 1 253 ? -57.976 -6.664 47.700 1.00 39.25 253 LYS A O 1
ATOM 1978 N N . ALA A 1 254 ? -57.249 -5.857 49.659 1.00 35.47 254 ALA A N 1
ATOM 1979 C CA . ALA A 1 254 ? -58.511 -6.062 50.377 1.00 35.47 254 ALA A CA 1
ATOM 1980 C C . ALA A 1 254 ? -59.222 -4.773 50.825 1.00 35.47 254 ALA A C 1
ATOM 1982 O O . ALA A 1 254 ? -60.247 -4.883 51.480 1.00 35.47 254 ALA A O 1
ATOM 1983 N N . ASN A 1 255 ? -58.722 -3.582 50.476 1.00 40.12 255 ASN A N 1
ATOM 1984 C CA . ASN A 1 255 ? -59.392 -2.309 50.775 1.00 40.12 255 ASN A CA 1
ATOM 1985 C C . ASN A 1 255 ? -59.346 -1.361 49.561 1.00 40.12 255 ASN A C 1
ATOM 1987 O O . ASN A 1 255 ? -58.724 -0.300 49.610 1.00 40.12 255 ASN A O 1
ATOM 1991 N N . SER A 1 256 ? -59.993 -1.775 48.472 1.00 37.00 256 SER A N 1
ATOM 1992 C CA . SER A 1 256 ? -60.500 -0.896 47.410 1.00 37.00 256 SER A CA 1
ATOM 1993 C C . SER A 1 256 ? -61.899 -1.351 47.036 1.00 37.00 256 SER A C 1
ATOM 1995 O O . SER A 1 256 ? -62.002 -2.557 46.708 1.00 37.00 256 SER A O 1
#

pLDDT: mean 74.43, std 22.1, range [32.75, 97.81]

Secondary structure (DSSP, 8-state):
--------------PPPP--------PPPPPPP------------------TTHHHHHHHHHHHHHHHHHHHHHHHHHHHHHHHHHHHHHHHHHHHHHHHHHHHHHHHHHHHHHHHHHHHHHHHHHHHHHHHHHHHHHHHHHHHHHHHHHHHHHHHHHHHH-EEEEEETTT--EEEEEHHHHTTSTTSHHHHHHTTSS---B-TTS-EEE---HHHHHHTTT--------S---TTHHHHHHTTTGGGTTSSSS--

Organism: Klebsormidium nitens (NCBI:txid105231)

Sequence (256 aa):
MSWFLRKKTDCSRTLPPASSDPPCDSAAPIPPPLSIQAPSEPITLANARSCACDSEAERAGEEKEKTALRELVEKLEREKERLTTNLAATRARLSVELAAAEGRRAHCGRVVAQLAQLRTELREEQRVRTEDVAQKDAEIGTLQAALAAARDAGARRDDARERFHFVLAYNGQTGSVSRTVLASDPDSLLYTMYCGEWEYPRDENGRAIITCHPDRMWSRSGKTPNTLALKSLPVISARQQFLRWEVWKITAKANS

Foldseek 3Di:
DDDDDDDDDDDDDDDDDDDDDDPDPDDDDDDDDDPDDDDDDDDDDDDDDDDPVVVVVVVVVVVVVVVVVVVVVVVVVVVVVVVVVVVVVVVVVVVVVVVVVVVVVVVVVVVVVVVVVVVVVVVVVVVVVVVVVVVVVVVVVVVVVVVVVVVVVVVVVVLQVDWAWAAEPVPRDIDIDGLVLLVVCCVDPVNCVVVVVDDADADPVRHGYHHDDVCVLPVVVPDDDDPDDPPDDDPPPVVVSSVSRVVPPPPPPPDD

Radius of gyration: 64.59 Å; chains: 1; bounding box: 117×36×178 Å